Protein AF-A0A934RXR0-F1 (afdb_monomer_lite)

Secondary structure (DSSP, 8-state):
---------------------S------HHHHHHHHHHHHHHHHHHHHHHHHHHHHHHHHHHHHHHHHHHHHHHHHHHHHHHHHHHHHHHHHHHHHHHHHHHHHHHHHHGGGS-HHHHHHHHHHHHHHHHHHHHHHHHHHH---SSHHHHHHHHHHHHHHHHHHHHHHHHHHHHTT---GGGTSPP-

pLDDT: mean 81.02, std 19.58, range [34.94, 97.44]

Foldseek 3Di:
DDDDDDDDDDDDDDDDDDDDDDDDPPCDPVNVVVVVVVVVVVVVVVVVVVVVVVVVVVVVVVVVVVVVVVVVQQVVVVVLLVVVLVVLVVVLVVLVVVLVVLVVVCVVCVVVADPVLNVVLVVLSVVLVVLSVVSVCLSPVQDDPHVVSVVVSVVSNVVSVVVSQVSVQVNCVSVVHHGCVVPDDDD

Structure (mmCIF, N/CA/C/O backbone):
data_AF-A0A934RXR0-F1
#
_entry.id   AF-A0A934RXR0-F1
#
loop_
_atom_site.group_PDB
_atom_site.id
_atom_site.type_symbol
_atom_site.label_atom_id
_atom_site.label_alt_id
_atom_site.label_comp_id
_atom_site.label_asym_id
_atom_site.label_entity_id
_atom_site.label_seq_id
_atom_site.pdbx_PDB_ins_code
_atom_site.Cartn_x
_atom_site.Cartn_y
_atom_site.Cartn_z
_atom_site.occupancy
_atom_site.B_iso_or_equiv
_atom_site.auth_seq_id
_atom_site.auth_comp_id
_atom_site.auth_asym_id
_atom_site.auth_atom_id
_atom_site.pdbx_PDB_model_num
ATOM 1 N N . MET A 1 1 ? 46.359 12.035 -24.359 1.00 34.94 1 MET A N 1
ATOM 2 C CA . MET A 1 1 ? 46.770 10.647 -24.677 1.00 34.94 1 MET A CA 1
ATOM 3 C C . MET A 1 1 ? 45.878 10.164 -25.812 1.00 34.94 1 MET A C 1
ATOM 5 O O . MET A 1 1 ? 44.679 10.182 -25.614 1.00 34.94 1 MET A O 1
ATOM 9 N N . ASN A 1 2 ? 46.288 9.790 -27.018 1.00 35.41 2 ASN A N 1
ATOM 10 C CA . ASN A 1 2 ? 47.550 9.800 -27.754 1.00 35.41 2 ASN A CA 1
ATOM 11 C C . ASN A 1 2 ? 47.137 9.843 -29.238 1.00 35.41 2 ASN A C 1
ATOM 13 O O . ASN A 1 2 ? 46.366 8.987 -29.668 1.00 35.41 2 ASN A O 1
ATOM 17 N N . SER A 1 3 ? 47.641 10.807 -30.009 1.00 36.94 3 SER A N 1
ATOM 18 C CA . SER A 1 3 ? 47.527 10.806 -31.472 1.00 36.94 3 SER A CA 1
ATOM 19 C C . SER A 1 3 ? 48.501 9.778 -32.044 1.00 36.94 3 SER A C 1
ATOM 21 O O . SER A 1 3 ? 49.708 9.908 -31.850 1.00 36.94 3 SER A O 1
ATOM 23 N N . ILE A 1 4 ? 47.998 8.751 -32.730 1.00 46.28 4 ILE A N 1
ATOM 24 C CA . ILE A 1 4 ? 48.832 7.767 -33.429 1.00 46.28 4 ILE A CA 1
ATOM 25 C C . ILE A 1 4 ? 48.857 8.143 -34.911 1.00 46.28 4 ILE A C 1
ATOM 27 O O . ILE A 1 4 ? 47.995 7.738 -35.689 1.00 46.28 4 ILE A O 1
ATOM 31 N N . SER A 1 5 ? 49.869 8.924 -35.287 1.00 42.88 5 SER A N 1
ATOM 32 C CA . SER A 1 5 ? 50.323 9.062 -36.670 1.00 42.88 5 SER A CA 1
ATOM 33 C C . SER A 1 5 ? 50.852 7.712 -37.153 1.00 42.88 5 SER A C 1
ATOM 35 O O . SER A 1 5 ? 51.808 7.187 -36.584 1.00 42.88 5 SER A O 1
ATOM 37 N N . LYS A 1 6 ? 50.255 7.140 -38.203 1.00 47.50 6 LYS A N 1
ATOM 38 C CA . LYS A 1 6 ? 50.832 6.002 -38.931 1.00 47.50 6 LYS A CA 1
ATOM 39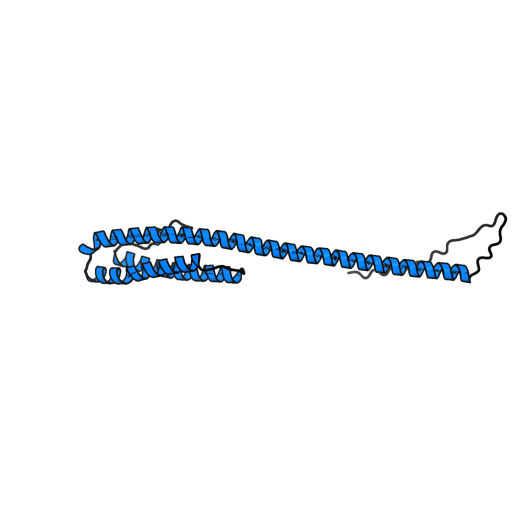 C C . LYS A 1 6 ? 51.400 6.500 -40.254 1.00 47.50 6 LYS A C 1
ATOM 41 O O . LYS A 1 6 ? 50.663 6.832 -41.173 1.00 47.50 6 LYS A O 1
ATOM 46 N N . ILE A 1 7 ? 52.725 6.569 -40.292 1.00 44.22 7 ILE A N 1
ATOM 47 C CA . ILE A 1 7 ? 53.550 6.771 -41.482 1.00 44.22 7 ILE A CA 1
ATOM 48 C C . ILE A 1 7 ? 53.406 5.514 -42.349 1.00 44.22 7 ILE A C 1
ATOM 50 O O . ILE A 1 7 ? 53.703 4.414 -41.882 1.00 44.22 7 ILE A O 1
ATOM 54 N N . LEU A 1 8 ? 52.923 5.664 -43.586 1.00 37.91 8 LEU A N 1
ATOM 55 C CA . LEU A 1 8 ? 52.927 4.592 -44.581 1.00 37.91 8 LEU A CA 1
ATOM 56 C C . LEU A 1 8 ? 54.286 4.601 -45.294 1.00 37.91 8 LEU A C 1
ATOM 58 O O . LEU A 1 8 ? 54.561 5.448 -46.140 1.00 37.91 8 LEU A O 1
ATOM 62 N N . THR A 1 9 ? 55.148 3.666 -44.913 1.00 35.94 9 THR A N 1
ATOM 63 C CA . THR A 1 9 ? 56.415 3.383 -45.588 1.00 35.94 9 THR A CA 1
ATOM 64 C C . THR A 1 9 ? 56.120 2.609 -46.875 1.00 35.94 9 THR A C 1
ATOM 66 O O . THR A 1 9 ? 55.674 1.466 -46.817 1.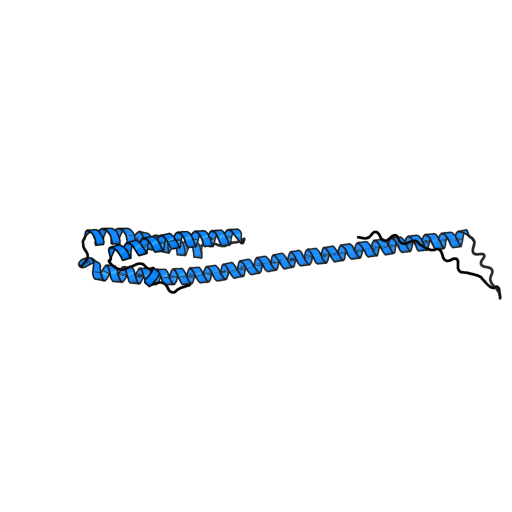00 35.94 9 THR A O 1
ATOM 69 N N . PHE A 1 10 ? 56.362 3.219 -48.037 1.00 38.91 10 PHE A N 1
ATOM 70 C CA . PHE A 1 10 ? 56.361 2.521 -49.325 1.00 38.91 10 PHE A CA 1
ATOM 71 C C . PHE A 1 10 ? 57.652 1.702 -49.448 1.00 38.91 10 PHE A C 1
ATOM 73 O O . PHE A 1 10 ? 58.719 2.235 -49.750 1.00 38.91 10 PHE A O 1
ATOM 80 N N . THR A 1 11 ? 57.572 0.399 -49.185 1.00 38.31 11 THR A N 1
ATOM 81 C CA . THR A 1 11 ? 58.650 -0.541 -49.509 1.00 38.31 11 THR A CA 1
ATOM 82 C C . THR A 1 11 ? 58.546 -0.898 -50.989 1.00 38.31 11 THR A C 1
ATOM 84 O O . THR A 1 11 ? 57.697 -1.692 -51.386 1.00 38.31 11 THR A O 1
ATOM 87 N N . ALA A 1 12 ? 59.410 -0.300 -51.809 1.00 39.53 12 ALA A N 1
ATOM 88 C CA . ALA A 1 12 ? 59.649 -0.742 -53.175 1.00 39.53 12 ALA A CA 1
ATOM 89 C C . ALA A 1 12 ? 60.275 -2.147 -53.141 1.00 39.53 12 ALA A C 1
ATOM 91 O O . ALA A 1 12 ? 61.404 -2.327 -52.686 1.00 39.53 12 ALA A O 1
ATOM 92 N N . LEU A 1 13 ? 59.523 -3.146 -53.596 1.00 42.47 13 LEU A N 1
ATOM 93 C CA . LEU A 1 13 ? 59.969 -4.525 -53.768 1.00 42.47 13 LEU A CA 1
ATOM 94 C C . LEU A 1 13 ? 59.573 -4.969 -55.171 1.00 42.47 13 LEU A C 1
ATOM 96 O O . LEU A 1 13 ? 58.394 -4.945 -55.509 1.00 42.47 13 LEU A O 1
ATOM 100 N N . GLY A 1 14 ? 60.553 -5.406 -55.961 1.00 37.38 14 GLY A N 1
ATOM 101 C CA . GLY A 1 14 ? 60.258 -6.159 -57.175 1.00 37.38 14 GLY A CA 1
ATOM 102 C C . GLY A 1 14 ? 61.311 -6.074 -58.266 1.00 37.38 14 GLY A C 1
ATOM 103 O O . GLY A 1 14 ? 61.039 -5.561 -59.343 1.00 37.38 14 GLY A O 1
ATOM 104 N N . SER A 1 15 ? 62.496 -6.629 -58.017 1.00 44.12 15 SER A N 1
ATOM 105 C CA . SER A 1 15 ? 63.375 -7.100 -59.089 1.00 44.12 15 SER A CA 1
ATOM 106 C C . SER A 1 15 ? 62.657 -8.213 -59.861 1.00 44.12 15 SER A C 1
ATOM 108 O O . SER A 1 15 ? 62.356 -9.252 -59.274 1.00 44.12 15 SER A O 1
ATOM 110 N N . ILE A 1 16 ? 62.402 -8.034 -61.159 1.00 45.25 16 ILE A N 1
ATOM 111 C CA . ILE A 1 16 ? 61.923 -9.116 -62.030 1.00 45.25 16 ILE A CA 1
ATOM 112 C C . ILE A 1 16 ? 63.111 -9.639 -62.835 1.00 45.25 16 ILE A C 1
ATOM 114 O O . ILE A 1 16 ? 63.621 -8.979 -63.739 1.00 45.25 16 ILE A O 1
ATOM 118 N N . ALA A 1 17 ? 63.558 -10.842 -62.473 1.00 40.47 17 ALA A N 1
ATOM 119 C CA . ALA A 1 17 ? 64.452 -11.648 -63.287 1.00 40.47 17 ALA A CA 1
ATOM 120 C C . ALA A 1 17 ? 63.673 -12.224 -64.481 1.00 40.47 17 ALA A C 1
ATOM 122 O O . ALA A 1 17 ? 62.624 -12.844 -64.315 1.00 40.47 17 ALA A O 1
ATOM 123 N N . LEU A 1 18 ? 64.209 -12.015 -65.685 1.00 49.03 18 LEU A N 1
ATOM 124 C CA . LEU A 1 18 ? 63.764 -12.645 -66.925 1.00 49.03 18 LEU A CA 1
ATOM 125 C C . LEU A 1 18 ? 64.064 -14.150 -66.920 1.00 49.03 18 LEU A C 1
ATOM 127 O O . LEU A 1 18 ? 65.199 -14.537 -66.665 1.00 49.03 18 LEU A O 1
ATOM 131 N N . THR A 1 19 ? 63.096 -14.977 -67.328 1.00 48.06 19 THR A N 1
ATOM 132 C CA . THR A 1 19 ? 63.298 -16.101 -68.271 1.00 48.06 19 THR A CA 1
ATOM 133 C C . THR A 1 19 ? 61.954 -16.704 -68.722 1.00 48.06 19 THR A C 1
ATOM 135 O O . THR A 1 19 ? 61.164 -17.146 -67.900 1.00 48.06 19 THR A O 1
ATOM 138 N N . GLY A 1 20 ? 61.744 -16.801 -70.046 1.00 37.41 20 GLY A N 1
ATOM 139 C CA . GLY A 1 20 ? 61.104 -17.977 -70.665 1.00 37.41 20 GLY A CA 1
ATOM 140 C C . GLY A 1 20 ? 59.645 -17.916 -71.169 1.00 37.41 20 GLY A C 1
ATOM 141 O O . GLY A 1 20 ? 58.730 -18.257 -70.439 1.00 37.41 20 GLY A O 1
ATOM 142 N N . CYS A 1 21 ? 59.505 -17.693 -72.486 1.00 39.53 21 CYS A N 1
ATOM 143 C CA . CYS A 1 21 ? 58.525 -18.258 -73.449 1.00 39.53 21 CYS A CA 1
ATOM 144 C C . CYS A 1 21 ? 57.016 -17.873 -73.468 1.00 39.53 21 CYS A C 1
ATOM 146 O O . CYS A 1 21 ? 56.218 -18.281 -72.636 1.00 39.53 21 CYS A O 1
ATOM 148 N N . SER A 1 22 ? 56.634 -17.286 -74.618 1.00 45.91 22 SER A N 1
ATOM 149 C CA . SER A 1 22 ? 55.413 -17.531 -75.422 1.00 45.91 22 SER A CA 1
ATOM 150 C C . SER A 1 22 ? 54.020 -17.141 -74.900 1.00 45.91 22 SER A C 1
ATOM 152 O O . SER A 1 22 ? 53.183 -17.998 -74.640 1.00 45.91 22 SER A O 1
ATOM 154 N N . LYS A 1 23 ? 53.734 -15.833 -74.927 1.00 40.78 23 LYS A N 1
ATOM 155 C CA . LYS A 1 23 ? 52.554 -15.149 -75.520 1.00 40.78 23 LYS A CA 1
ATOM 156 C C . LYS A 1 23 ? 52.643 -13.693 -75.059 1.00 40.78 23 LYS A C 1
ATOM 158 O O . LYS A 1 23 ? 52.528 -13.415 -73.874 1.00 40.78 23 LYS A O 1
ATOM 163 N N . LYS A 1 24 ? 52.961 -12.774 -75.973 1.00 43.19 24 LYS A N 1
ATOM 164 C CA . LYS A 1 24 ? 53.181 -11.360 -75.643 1.00 43.19 24 LYS A CA 1
ATOM 165 C C . LYS A 1 24 ? 51.822 -10.661 -75.543 1.00 43.19 24 LYS A C 1
ATOM 167 O O . LYS A 1 24 ? 51.372 -10.049 -76.501 1.00 43.19 24 LYS A O 1
ATOM 172 N N . GLU A 1 25 ? 51.145 -10.840 -74.414 1.00 48.38 25 GLU A N 1
ATOM 173 C CA . GLU A 1 25 ? 50.133 -9.887 -73.954 1.00 48.38 25 GLU A CA 1
ATOM 174 C C . GLU A 1 25 ? 50.903 -8.649 -73.492 1.00 48.38 25 GLU A C 1
ATOM 176 O O . GLU A 1 25 ? 51.632 -8.674 -72.500 1.00 48.38 25 GLU A O 1
ATOM 181 N N . GLU A 1 26 ? 50.856 -7.601 -74.304 1.00 45.44 26 GLU A N 1
ATOM 182 C CA . GLU A 1 26 ? 51.473 -6.319 -73.997 1.00 45.44 26 GLU A CA 1
ATOM 183 C C . GLU A 1 26 ? 50.566 -5.608 -72.991 1.00 45.44 26 GLU A C 1
ATOM 185 O O . GLU A 1 26 ? 49.636 -4.904 -73.366 1.00 45.44 26 GLU A O 1
ATOM 190 N N . ILE A 1 27 ? 50.785 -5.884 -71.704 1.00 53.25 27 ILE A N 1
ATOM 191 C CA . ILE A 1 27 ? 50.121 -5.174 -70.609 1.00 53.25 27 ILE A CA 1
ATOM 192 C C . ILE A 1 27 ? 50.627 -3.733 -70.660 1.00 53.25 27 ILE A C 1
ATOM 194 O O . ILE A 1 27 ? 51.811 -3.478 -70.424 1.00 53.25 27 ILE A O 1
ATOM 198 N N . THR A 1 28 ? 49.750 -2.799 -71.015 1.00 56.56 28 THR A N 1
ATOM 199 C CA . THR A 1 28 ? 50.106 -1.383 -71.100 1.00 56.56 28 THR A CA 1
ATOM 200 C C . THR A 1 28 ? 50.078 -0.748 -69.708 1.00 56.56 28 THR A C 1
ATOM 202 O O . THR A 1 28 ? 49.382 -1.222 -68.810 1.00 56.56 28 THR A O 1
ATOM 205 N N . GLU A 1 29 ? 50.805 0.354 -69.496 1.00 65.44 29 GLU A N 1
ATOM 206 C CA . GLU A 1 29 ? 50.715 1.124 -68.237 1.00 65.44 29 GLU A CA 1
ATOM 207 C C . GLU A 1 29 ? 49.267 1.535 -67.907 1.00 65.44 29 GLU A C 1
ATOM 209 O O . GLU A 1 29 ? 48.900 1.623 -66.735 1.00 65.44 29 GLU A O 1
ATOM 214 N N . ALA A 1 30 ? 48.422 1.709 -68.930 1.00 70.31 30 ALA A N 1
ATOM 215 C CA . ALA A 1 30 ? 46.998 1.980 -68.770 1.00 70.31 30 ALA A CA 1
ATOM 216 C C . ALA A 1 30 ? 46.225 0.787 -68.173 1.00 70.31 30 ALA A C 1
ATOM 218 O O . ALA A 1 30 ? 45.338 1.001 -67.348 1.00 70.31 30 ALA A O 1
ATOM 219 N N . ASP A 1 31 ? 46.583 -0.455 -68.516 1.00 72.00 31 ASP A N 1
ATOM 220 C CA . ASP A 1 31 ? 45.960 -1.662 -67.953 1.00 72.00 31 ASP A CA 1
ATOM 221 C C . ASP A 1 31 ? 46.345 -1.862 -66.479 1.00 72.00 31 ASP A C 1
ATOM 223 O O . ASP A 1 31 ? 45.513 -2.256 -65.658 1.00 72.00 31 ASP A O 1
ATOM 227 N N . VAL A 1 32 ? 47.591 -1.528 -66.116 1.00 73.75 32 VAL A N 1
ATOM 228 C CA . VAL A 1 32 ? 48.068 -1.562 -64.721 1.00 73.75 32 VAL A CA 1
ATOM 229 C C . VAL A 1 32 ? 47.364 -0.497 -63.877 1.00 73.75 32 VAL A C 1
ATOM 231 O O . VAL A 1 32 ? 46.913 -0.793 -62.769 1.00 73.75 32 VAL A O 1
ATOM 234 N N . GLN A 1 33 ? 47.213 0.721 -64.406 1.00 75.00 33 GLN A N 1
ATOM 235 C CA . GLN A 1 33 ? 46.517 1.809 -63.719 1.00 75.00 33 GLN A CA 1
ATOM 236 C C . GLN A 1 33 ? 45.018 1.515 -63.553 1.00 75.00 33 GLN A C 1
ATOM 238 O O . GLN A 1 33 ? 44.485 1.664 -62.457 1.00 75.00 33 GLN A O 1
ATOM 243 N N . ALA A 1 34 ? 44.349 1.007 -64.593 1.00 79.69 34 ALA A N 1
ATOM 244 C CA . ALA A 1 34 ? 42.937 0.635 -64.521 1.00 79.69 34 ALA A CA 1
ATOM 245 C C . ALA A 1 34 ? 42.679 -0.509 -63.521 1.00 79.69 34 ALA A C 1
ATOM 247 O O . ALA A 1 34 ? 41.680 -0.491 -62.797 1.00 79.69 34 ALA A O 1
ATOM 248 N N . ALA A 1 35 ? 43.584 -1.492 -63.439 1.00 77.56 35 ALA A N 1
ATOM 249 C CA . ALA A 1 35 ? 43.507 -2.555 -62.439 1.00 77.56 35 ALA A CA 1
ATOM 250 C C . ALA A 1 35 ? 43.714 -2.024 -61.008 1.00 77.56 35 ALA A C 1
ATOM 252 O O . ALA A 1 35 ? 43.003 -2.444 -60.092 1.00 77.56 35 ALA A O 1
ATOM 253 N N . ALA A 1 36 ? 44.640 -1.078 -60.816 1.00 75.19 36 ALA A N 1
ATOM 254 C CA . ALA A 1 36 ? 44.873 -0.429 -59.527 1.00 75.19 36 ALA A CA 1
ATOM 255 C C . ALA A 1 36 ? 43.675 0.432 -59.083 1.00 75.19 36 ALA A C 1
ATOM 257 O O . ALA A 1 36 ? 43.248 0.336 -57.931 1.00 75.19 36 ALA A O 1
ATOM 258 N N . ASP A 1 37 ? 43.081 1.205 -59.995 1.00 81.62 37 ASP A N 1
ATOM 259 C CA . ASP A 1 37 ? 41.911 2.046 -59.712 1.00 81.62 37 ASP A CA 1
ATOM 260 C C . ASP A 1 37 ? 40.668 1.203 -59.392 1.00 81.62 37 ASP A C 1
ATOM 262 O O . ASP A 1 37 ? 39.923 1.512 -58.458 1.00 81.62 37 ASP A O 1
ATOM 266 N N . LYS A 1 38 ? 40.472 0.084 -60.103 1.00 87.06 38 LYS A N 1
ATOM 267 C CA . LYS A 1 38 ? 39.409 -0.883 -59.801 1.00 87.06 38 LYS A CA 1
ATOM 268 C C . LYS A 1 38 ? 39.600 -1.518 -58.421 1.00 87.06 38 LYS A C 1
ATOM 270 O O . LYS A 1 38 ? 38.649 -1.574 -57.643 1.00 87.06 38 LYS A O 1
ATOM 275 N N . ALA A 1 39 ? 40.821 -1.937 -58.086 1.00 80.06 39 ALA A N 1
ATOM 276 C CA . ALA A 1 39 ? 41.130 -2.491 -56.768 1.00 80.06 39 ALA A CA 1
ATOM 277 C C . ALA A 1 39 ? 40.922 -1.460 -55.641 1.00 80.06 39 ALA A C 1
ATOM 279 O O . ALA A 1 39 ? 40.431 -1.808 -54.567 1.00 80.06 39 ALA A O 1
ATOM 280 N N . ALA A 1 40 ? 41.238 -0.183 -55.885 1.00 79.38 40 ALA A N 1
ATOM 281 C CA . ALA A 1 40 ? 40.982 0.898 -54.937 1.00 79.38 40 ALA A CA 1
ATOM 282 C C . ALA A 1 40 ? 39.476 1.153 -54.737 1.00 79.38 40 ALA A C 1
ATOM 284 O O . ALA A 1 40 ? 39.030 1.270 -53.596 1.00 79.38 40 ALA A O 1
ATOM 285 N N . GLN A 1 41 ? 38.676 1.180 -55.809 1.00 82.06 41 GLN A N 1
ATOM 286 C CA . GLN A 1 41 ? 37.216 1.324 -55.710 1.00 82.06 41 GLN A CA 1
ATOM 287 C C . GLN A 1 41 ? 36.559 0.145 -54.985 1.00 82.06 41 GLN A C 1
ATOM 289 O O . GLN A 1 41 ? 35.707 0.355 -54.123 1.00 82.06 41 GLN A O 1
ATOM 294 N N . GLU A 1 42 ? 36.976 -1.088 -55.278 1.00 84.75 42 GLU A N 1
ATOM 295 C CA . GLU A 1 42 ? 36.481 -2.282 -54.584 1.00 84.75 42 GLU A CA 1
ATOM 296 C C . GLU A 1 42 ? 36.850 -2.262 -53.093 1.00 84.75 42 GLU A C 1
ATOM 298 O O . GLU A 1 42 ? 36.025 -2.614 -52.248 1.00 84.75 42 GLU A O 1
ATOM 303 N N . ALA A 1 43 ? 38.051 -1.784 -52.745 1.00 79.19 43 ALA A N 1
ATOM 304 C CA . ALA A 1 43 ? 38.466 -1.616 -51.354 1.00 79.19 43 ALA A CA 1
ATOM 305 C C . ALA A 1 43 ? 37.646 -0.541 -50.618 1.00 79.19 43 ALA A C 1
ATOM 307 O O . ALA A 1 43 ? 37.270 -0.752 -49.461 1.00 79.19 43 ALA A O 1
ATOM 308 N N . VAL A 1 44 ? 37.322 0.579 -51.277 1.00 82.38 44 VAL A N 1
ATOM 309 C CA . VAL A 1 44 ? 36.452 1.627 -50.715 1.00 82.38 44 VAL A CA 1
ATOM 310 C C . VAL A 1 44 ? 35.039 1.085 -50.506 1.00 82.38 44 VAL A C 1
ATOM 312 O O . VAL A 1 44 ? 34.554 1.123 -49.376 1.00 82.38 44 VAL A O 1
ATOM 315 N N . ALA A 1 45 ? 34.431 0.469 -51.522 1.00 84.38 45 ALA A N 1
ATOM 316 C CA . ALA A 1 45 ? 33.086 -0.101 -51.429 1.00 84.38 45 ALA A CA 1
ATOM 317 C C . ALA A 1 45 ? 32.987 -1.208 -50.359 1.00 84.38 45 ALA A C 1
ATOM 319 O O . ALA A 1 45 ? 32.014 -1.279 -49.605 1.00 84.38 45 ALA A O 1
ATOM 320 N N . ALA A 1 46 ? 34.014 -2.057 -50.231 1.00 84.44 46 ALA A N 1
ATOM 321 C CA . ALA A 1 46 ? 34.081 -3.060 -49.168 1.00 84.44 46 ALA A CA 1
ATOM 322 C C . ALA A 1 46 ? 34.214 -2.424 -47.773 1.00 84.44 46 ALA A C 1
ATOM 324 O O . ALA A 1 46 ? 33.661 -2.945 -46.800 1.00 84.44 46 ALA A O 1
ATOM 325 N N . SER A 1 47 ? 34.933 -1.303 -47.659 1.00 76.19 47 SER A N 1
ATOM 326 C CA . SER A 1 47 ? 35.089 -0.569 -46.400 1.00 76.19 47 SER A CA 1
ATOM 327 C C . SER A 1 47 ? 33.806 0.154 -45.972 1.00 76.19 47 SER A C 1
ATOM 329 O O . SER A 1 47 ? 33.464 0.120 -44.789 1.00 76.19 47 SER A O 1
ATOM 331 N N . GLU A 1 48 ? 33.064 0.727 -46.923 1.00 85.00 48 GLU A N 1
ATOM 332 C CA . GLU A 1 48 ? 31.763 1.367 -46.699 1.00 85.00 48 GLU A CA 1
ATOM 333 C C . GLU A 1 48 ? 30.733 0.334 -46.252 1.00 85.00 48 GLU A C 1
ATOM 335 O O . GLU A 1 48 ? 30.172 0.465 -45.166 1.00 85.00 48 GLU A O 1
ATOM 340 N N . LYS A 1 49 ? 30.605 -0.776 -46.991 1.00 85.69 49 LYS A N 1
ATOM 341 C CA . LYS A 1 49 ? 29.710 -1.880 -46.619 1.00 85.69 49 LYS A CA 1
ATOM 342 C C . LYS A 1 49 ? 30.003 -2.416 -45.214 1.00 85.69 49 LYS A C 1
ATOM 344 O O . LYS A 1 49 ? 29.091 -2.643 -44.427 1.00 85.69 49 LYS A O 1
ATOM 349 N N . LYS A 1 50 ? 31.284 -2.573 -44.861 1.00 86.50 50 LYS A N 1
ATOM 350 C CA . LYS A 1 50 ? 31.695 -3.021 -43.521 1.00 86.50 50 LYS A CA 1
ATOM 351 C C . LYS A 1 50 ? 31.332 -2.011 -42.424 1.00 86.50 50 LYS A C 1
ATOM 353 O O . LYS A 1 50 ? 31.026 -2.419 -41.302 1.00 86.50 50 LYS A O 1
ATOM 358 N N . ASN A 1 51 ? 31.394 -0.713 -42.713 1.00 84.00 51 ASN A N 1
ATOM 359 C CA . ASN A 1 51 ? 30.980 0.330 -41.775 1.00 84.00 51 ASN A CA 1
ATOM 360 C C . ASN A 1 51 ? 29.456 0.371 -41.612 1.00 84.00 51 ASN A C 1
ATOM 362 O O . ASN A 1 51 ? 28.983 0.471 -40.478 1.00 84.00 51 ASN A O 1
ATOM 366 N N . ASP A 1 52 ? 28.705 0.221 -42.701 1.00 85.50 52 ASP A N 1
ATOM 367 C CA . ASP A 1 52 ? 27.242 0.168 -42.679 1.00 85.50 52 ASP A CA 1
ATOM 368 C C . ASP A 1 52 ? 26.736 -1.044 -41.887 1.00 85.50 52 ASP A C 1
ATOM 370 O O . ASP A 1 52 ? 25.905 -0.888 -40.989 1.00 85.50 52 ASP A O 1
ATOM 374 N N . ASP A 1 53 ? 27.312 -2.229 -42.118 1.00 88.81 53 ASP A N 1
ATOM 375 C CA . ASP A 1 53 ? 27.001 -3.447 -41.359 1.00 88.81 53 ASP A CA 1
ATOM 376 C C . ASP A 1 53 ? 27.288 -3.260 -39.857 1.00 88.81 53 ASP A C 1
ATOM 378 O O . ASP A 1 53 ? 26.510 -3.684 -38.996 1.00 88.81 53 ASP A O 1
ATOM 382 N N . LYS A 1 54 ? 28.386 -2.571 -39.514 1.00 87.56 54 LYS A N 1
ATOM 383 C CA . LYS A 1 54 ? 28.742 -2.267 -38.122 1.00 87.56 54 LYS A CA 1
ATOM 384 C C . LYS A 1 54 ? 27.766 -1.278 -37.478 1.00 87.56 54 LYS A C 1
ATOM 386 O O . LYS A 1 54 ? 27.397 -1.475 -36.320 1.00 87.56 54 LYS A O 1
ATOM 391 N N . MET A 1 55 ? 27.333 -0.240 -38.197 1.00 87.19 55 MET A N 1
ATOM 392 C CA . MET A 1 55 ? 26.316 0.694 -37.700 1.00 87.19 55 MET A CA 1
ATOM 393 C C . MET A 1 55 ? 24.957 0.015 -37.524 1.00 87.19 55 MET A C 1
ATOM 395 O O . MET A 1 55 ? 24.298 0.233 -36.507 1.00 87.19 55 MET A O 1
ATOM 399 N N . ALA A 1 56 ? 24.555 -0.842 -38.465 1.00 89.88 56 ALA A N 1
ATOM 400 C CA . ALA A 1 56 ? 23.319 -1.611 -38.371 1.00 89.88 56 ALA A CA 1
ATOM 401 C C . ALA A 1 56 ? 23.330 -2.551 -37.155 1.00 89.88 56 ALA A C 1
ATOM 403 O O . ALA A 1 56 ? 22.369 -2.568 -36.384 1.00 89.88 56 ALA A O 1
ATOM 404 N N . ALA A 1 57 ? 24.438 -3.264 -36.926 1.00 89.62 57 ALA A N 1
ATOM 405 C CA . ALA A 1 57 ? 24.606 -4.124 -35.756 1.00 89.62 57 ALA A CA 1
ATOM 406 C C . ALA A 1 57 ? 24.568 -3.332 -34.435 1.00 89.62 57 ALA A C 1
ATOM 408 O O . ALA A 1 57 ? 23.876 -3.735 -33.502 1.00 89.62 57 ALA A O 1
ATOM 409 N N . MET A 1 58 ? 25.247 -2.179 -34.364 1.00 89.06 58 MET A N 1
ATOM 410 C CA . MET A 1 58 ? 25.206 -1.302 -33.184 1.00 89.06 58 MET A CA 1
ATOM 411 C C . MET A 1 58 ? 23.797 -0.769 -32.904 1.00 89.06 58 MET A C 1
ATOM 413 O O . MET A 1 58 ? 23.372 -0.731 -31.749 1.00 89.06 58 MET A O 1
ATOM 417 N N . LYS A 1 59 ? 23.059 -0.380 -33.949 1.00 91.06 59 LYS A N 1
ATOM 418 C CA . LYS A 1 59 ? 21.678 0.089 -33.816 1.00 91.06 59 LYS A CA 1
ATOM 419 C C . LYS A 1 59 ? 20.760 -1.025 -33.314 1.00 91.06 59 LYS A C 1
ATOM 421 O O . LYS A 1 59 ? 20.040 -0.811 -32.347 1.00 91.06 59 LYS A O 1
ATOM 426 N N . ALA A 1 60 ? 20.860 -2.224 -33.888 1.00 91.19 60 ALA A N 1
ATOM 427 C CA . ALA A 1 60 ? 20.092 -3.383 -33.441 1.00 91.19 60 ALA A CA 1
ATOM 428 C C . ALA A 1 60 ? 20.396 -3.765 -31.979 1.00 91.19 60 ALA A C 1
ATOM 430 O O . ALA A 1 60 ? 19.480 -4.072 -31.218 1.00 91.19 60 ALA A O 1
ATOM 431 N N . GLU A 1 61 ? 21.664 -3.707 -31.554 1.00 91.69 61 GLU A N 1
ATOM 432 C CA . GLU A 1 61 ? 22.041 -3.957 -30.157 1.00 91.69 61 GLU A CA 1
ATOM 433 C C . GLU A 1 61 ? 21.482 -2.882 -29.210 1.00 91.69 61 GLU A C 1
ATOM 435 O O . GLU A 1 61 ? 21.001 -3.206 -28.123 1.00 91.69 61 GLU A O 1
ATOM 440 N N . SER A 1 62 ? 21.508 -1.610 -29.618 1.00 88.56 62 SER A N 1
ATOM 441 C CA . SER A 1 62 ? 20.920 -0.505 -28.851 1.00 88.56 62 SER A CA 1
ATOM 442 C C . SER A 1 62 ? 19.401 -0.635 -28.726 1.00 88.56 62 SER A C 1
ATOM 444 O O . SER A 1 62 ? 18.864 -0.492 -27.628 1.00 88.56 62 SER A O 1
ATOM 446 N N . ASP A 1 63 ? 18.710 -0.938 -29.826 1.00 93.00 63 ASP A N 1
ATOM 447 C CA . ASP A 1 63 ? 17.257 -1.124 -29.847 1.00 93.00 63 ASP A CA 1
ATOM 448 C C . ASP A 1 63 ? 16.847 -2.309 -28.964 1.00 93.00 63 ASP A C 1
ATOM 450 O O . ASP A 1 63 ? 15.890 -2.210 -28.193 1.00 93.00 63 ASP A O 1
ATOM 454 N N . LYS A 1 64 ? 17.626 -3.401 -28.992 1.00 94.31 64 LYS A N 1
ATOM 455 C CA . LYS A 1 64 ? 17.438 -4.541 -28.090 1.00 94.31 64 LYS A CA 1
ATOM 456 C C . LYS A 1 64 ? 17.615 -4.145 -26.623 1.00 94.31 64 LYS A C 1
ATOM 458 O O . LYS A 1 64 ? 16.735 -4.430 -25.821 1.00 94.31 64 LYS A O 1
ATOM 463 N N . LYS A 1 65 ? 18.699 -3.445 -26.266 1.00 93.50 65 LYS A N 1
ATOM 464 C CA . LYS A 1 65 ? 18.926 -2.979 -24.883 1.00 93.50 65 LYS A CA 1
ATOM 465 C C . LYS A 1 65 ? 17.806 -2.063 -24.392 1.00 93.50 65 LYS A C 1
ATOM 467 O O . LYS A 1 65 ? 17.416 -2.148 -23.232 1.00 93.50 65 LYS A O 1
ATOM 472 N N . LEU A 1 66 ? 17.278 -1.202 -25.262 1.00 93.12 66 LEU A N 1
ATOM 473 C CA . LEU A 1 66 ? 16.157 -0.329 -24.926 1.00 93.12 66 LEU A CA 1
ATOM 474 C C . LEU A 1 66 ? 14.863 -1.124 -24.697 1.00 93.12 66 LEU A C 1
ATOM 476 O O . LEU A 1 66 ? 14.115 -0.812 -23.772 1.00 93.12 66 LEU A O 1
ATOM 480 N N . ALA A 1 67 ? 14.596 -2.136 -25.525 1.00 94.19 67 ALA A N 1
ATOM 481 C CA . ALA A 1 67 ? 13.446 -3.019 -25.355 1.00 94.19 67 ALA A CA 1
ATOM 482 C C . ALA A 1 67 ? 13.549 -3.842 -24.061 1.00 94.19 67 ALA A C 1
ATOM 484 O O . ALA A 1 67 ? 12.593 -3.873 -23.288 1.00 94.19 67 ALA A O 1
ATOM 485 N N . ASP A 1 68 ? 14.719 -4.425 -23.791 1.00 94.31 68 ASP A N 1
ATOM 486 C CA . ASP A 1 68 ? 14.986 -5.198 -22.575 1.00 94.31 68 ASP A CA 1
ATOM 487 C C . ASP A 1 68 ? 14.811 -4.322 -21.319 1.00 94.31 68 ASP A C 1
ATOM 489 O O . ASP A 1 68 ? 14.116 -4.713 -20.383 1.00 94.31 68 ASP A O 1
ATOM 493 N N . ALA A 1 69 ? 15.341 -3.093 -21.326 1.00 91.88 69 ALA A N 1
ATOM 494 C CA . ALA A 1 69 ? 15.188 -2.152 -20.214 1.00 91.88 69 ALA A CA 1
ATOM 495 C C . ALA A 1 69 ? 13.724 -1.743 -19.967 1.00 91.88 69 ALA A C 1
ATOM 497 O O . ALA A 1 69 ? 13.304 -1.600 -18.817 1.00 91.88 69 ALA A O 1
ATOM 498 N N . LYS A 1 70 ? 12.926 -1.567 -21.031 1.00 91.62 70 LYS A N 1
ATOM 499 C CA . LYS A 1 70 ? 11.484 -1.300 -20.902 1.00 91.62 70 LYS A CA 1
ATOM 500 C C . LYS A 1 70 ? 10.752 -2.488 -20.286 1.00 91.62 70 LYS A C 1
ATOM 502 O O . LYS A 1 70 ? 9.992 -2.296 -19.341 1.00 91.62 70 LYS A O 1
ATOM 507 N N . ALA A 1 71 ? 11.024 -3.698 -20.769 1.00 93.94 71 ALA A N 1
ATOM 508 C CA . ALA A 1 71 ? 10.413 -4.913 -20.242 1.00 93.94 71 ALA A CA 1
ATOM 509 C C . ALA A 1 71 ? 10.771 -5.141 -18.763 1.00 93.94 71 ALA A C 1
ATOM 511 O O . ALA A 1 71 ? 9.904 -5.486 -17.961 1.00 93.94 71 ALA A O 1
ATOM 512 N N . GLU A 1 72 ? 12.027 -4.896 -18.374 1.00 94.19 72 GLU A N 1
ATOM 513 C CA . GLU A 1 72 ? 12.464 -4.989 -16.977 1.00 94.19 72 GLU A CA 1
ATOM 514 C C . GLU A 1 72 ? 11.756 -3.955 -16.089 1.00 94.19 72 GLU A C 1
ATOM 516 O O . GLU A 1 72 ? 11.290 -4.285 -14.996 1.00 94.19 72 GLU A O 1
ATOM 521 N N . MET A 1 73 ? 11.612 -2.713 -16.563 1.00 91.62 73 MET A N 1
ATOM 522 C CA . MET A 1 73 ? 10.908 -1.659 -15.831 1.00 91.62 73 MET A CA 1
ATOM 523 C C . MET A 1 73 ? 9.417 -1.977 -15.648 1.00 91.62 73 MET A C 1
ATOM 525 O O . MET A 1 73 ? 8.884 -1.794 -14.553 1.00 91.62 73 MET A O 1
ATOM 529 N N . GLU A 1 74 ? 8.750 -2.480 -16.689 1.00 91.81 74 GLU A N 1
ATOM 530 C CA . GLU A 1 74 ? 7.348 -2.910 -16.629 1.00 91.81 74 GLU A CA 1
ATOM 531 C C . GLU A 1 74 ? 7.163 -4.087 -15.663 1.00 91.81 74 GLU A C 1
ATOM 533 O O . GLU A 1 74 ? 6.266 -4.063 -14.815 1.00 91.81 74 GLU A O 1
ATOM 538 N N . ALA A 1 75 ? 8.049 -5.086 -15.725 1.00 93.50 75 ALA A N 1
ATOM 539 C CA . ALA A 1 75 ? 8.032 -6.225 -14.813 1.00 93.50 75 ALA A CA 1
ATOM 540 C C . ALA A 1 75 ? 8.243 -5.790 -13.356 1.00 93.50 75 ALA A C 1
ATOM 542 O O . ALA A 1 75 ? 7.530 -6.249 -12.459 1.00 93.50 75 ALA A O 1
ATOM 543 N N . LYS A 1 76 ? 9.180 -4.864 -13.115 1.00 93.06 76 LYS A N 1
ATOM 544 C CA . LYS A 1 76 ? 9.433 -4.301 -11.787 1.00 93.06 76 LYS A CA 1
ATOM 545 C C . LYS A 1 76 ? 8.222 -3.534 -11.258 1.00 93.06 76 LYS A C 1
ATOM 547 O O . LYS A 1 76 ? 7.808 -3.773 -10.126 1.00 93.06 76 LYS A O 1
ATOM 552 N N . LEU A 1 77 ? 7.616 -2.671 -12.075 1.00 93.56 77 LEU A N 1
ATOM 553 C CA . LEU A 1 77 ? 6.409 -1.936 -11.695 1.00 93.56 77 LEU A CA 1
ATOM 554 C C . LEU A 1 77 ? 5.261 -2.892 -11.341 1.00 93.56 77 LEU A C 1
ATOM 556 O O . LEU A 1 77 ? 4.588 -2.698 -10.328 1.00 93.56 77 LEU A O 1
ATOM 560 N N . ALA A 1 78 ? 5.048 -3.936 -12.144 1.00 92.44 78 ALA A N 1
ATOM 561 C CA . ALA A 1 78 ? 4.013 -4.933 -11.892 1.00 92.44 78 ALA A CA 1
ATOM 562 C C . ALA A 1 78 ? 4.260 -5.700 -10.580 1.00 92.44 78 ALA A C 1
ATOM 564 O O . ALA A 1 78 ? 3.332 -5.883 -9.787 1.00 92.44 78 ALA A O 1
ATOM 565 N N . ALA A 1 79 ? 5.507 -6.107 -10.324 1.00 93.62 79 ALA A N 1
ATOM 566 C CA . ALA A 1 79 ? 5.891 -6.801 -9.099 1.00 93.62 79 ALA A CA 1
ATOM 567 C C . ALA A 1 79 ? 5.700 -5.921 -7.852 1.00 93.62 79 ALA A C 1
ATOM 569 O O . ALA A 1 79 ? 5.071 -6.360 -6.887 1.00 93.62 79 ALA A O 1
ATOM 570 N N . GLU A 1 80 ? 6.176 -4.672 -7.881 1.00 93.19 80 GLU A N 1
ATOM 571 C CA . GLU A 1 80 ? 6.012 -3.732 -6.765 1.00 93.19 80 GLU A CA 1
ATOM 572 C C . GLU A 1 80 ? 4.536 -3.391 -6.525 1.00 93.19 80 GLU A C 1
ATOM 574 O O . GLU A 1 80 ? 4.084 -3.374 -5.381 1.00 93.19 80 GLU A O 1
ATOM 579 N N . THR A 1 81 ? 3.751 -3.207 -7.591 1.00 92.81 81 THR A N 1
ATOM 580 C CA . THR A 1 81 ? 2.302 -2.970 -7.492 1.00 92.81 81 THR A CA 1
ATOM 581 C C . THR A 1 81 ? 1.588 -4.136 -6.820 1.00 92.81 81 THR A C 1
ATOM 583 O O . THR A 1 81 ? 0.732 -3.927 -5.959 1.00 92.81 81 THR A O 1
ATOM 586 N N . LYS A 1 82 ? 1.932 -5.374 -7.198 1.00 92.69 82 LYS A N 1
ATOM 587 C CA . LYS A 1 82 ? 1.349 -6.577 -6.600 1.00 92.69 82 LYS A CA 1
ATOM 588 C C . LYS A 1 82 ? 1.681 -6.668 -5.111 1.00 92.69 82 LYS A C 1
ATOM 590 O O . LYS A 1 82 ? 0.768 -6.819 -4.303 1.00 92.69 82 LYS A O 1
ATOM 595 N N . LEU A 1 83 ? 2.958 -6.523 -4.758 1.00 92.75 83 LEU A N 1
ATOM 596 C CA . LEU A 1 83 ? 3.419 -6.588 -3.371 1.00 92.75 83 LEU A CA 1
ATOM 597 C C . LEU A 1 83 ? 2.740 -5.513 -2.515 1.00 92.75 83 LEU A C 1
ATOM 599 O O . LEU A 1 83 ? 2.250 -5.802 -1.425 1.00 92.75 83 LEU A O 1
ATOM 603 N N . LEU A 1 84 ? 2.642 -4.287 -3.033 1.00 93.38 84 LEU A N 1
ATOM 604 C CA . LEU A 1 84 ? 2.000 -3.183 -2.326 1.00 93.38 84 LEU A CA 1
ATOM 605 C C . LEU A 1 84 ? 0.504 -3.443 -2.093 1.00 93.38 84 LEU A C 1
ATOM 607 O O . LEU A 1 84 ? 0.003 -3.216 -0.993 1.00 93.38 84 LEU A O 1
ATOM 611 N N . LYS A 1 85 ? -0.211 -3.979 -3.090 1.00 91.38 85 LYS A N 1
ATOM 612 C CA . LYS A 1 85 ? -1.627 -4.356 -2.942 1.00 91.38 85 LYS A CA 1
ATOM 613 C C . LYS A 1 85 ? -1.833 -5.454 -1.904 1.00 91.38 85 LYS A C 1
ATOM 615 O O . LYS A 1 85 ? -2.763 -5.363 -1.102 1.00 91.38 85 LYS A O 1
ATOM 620 N N . GLU A 1 86 ? -0.977 -6.471 -1.894 1.00 92.56 86 GLU A N 1
ATOM 621 C CA . GLU A 1 86 ? -1.013 -7.532 -0.882 1.00 92.56 86 GLU A CA 1
ATOM 622 C C . GLU A 1 86 ? -0.766 -6.958 0.522 1.00 92.56 86 GLU A C 1
ATOM 624 O O . GLU A 1 86 ? -1.522 -7.255 1.451 1.00 92.56 86 GLU A O 1
ATOM 629 N N . GLN A 1 87 ? 0.218 -6.063 0.663 1.00 93.25 87 GLN A N 1
ATOM 630 C CA . GLN A 1 87 ? 0.521 -5.389 1.925 1.00 93.25 87 GLN A CA 1
ATOM 631 C C . GLN A 1 87 ? -0.657 -4.541 2.424 1.00 93.25 87 GLN A C 1
ATOM 633 O O . GLN A 1 87 ? -1.029 -4.635 3.596 1.00 93.25 87 GLN A O 1
ATOM 638 N N . PHE A 1 88 ? -1.274 -3.742 1.551 1.00 94.31 88 PHE A N 1
ATOM 639 C CA . PHE A 1 88 ? -2.431 -2.920 1.911 1.00 94.31 88 PHE A CA 1
ATOM 640 C C . PHE A 1 88 ? -3.639 -3.772 2.277 1.00 94.31 88 PHE A C 1
ATOM 642 O O . PHE A 1 88 ? -4.298 -3.505 3.275 1.00 94.31 88 PHE A O 1
ATOM 649 N N . THR A 1 89 ? -3.895 -4.846 1.532 1.00 92.00 89 THR A N 1
ATOM 650 C CA . THR A 1 89 ? -4.996 -5.771 1.829 1.00 92.00 89 THR A CA 1
ATOM 651 C C . THR A 1 89 ? -4.817 -6.415 3.204 1.00 92.00 89 THR A C 1
ATOM 653 O O . THR A 1 89 ? -5.744 -6.422 4.016 1.00 92.00 89 THR A O 1
ATOM 656 N N . ALA A 1 90 ? -3.613 -6.914 3.501 1.00 93.12 90 ALA A N 1
ATOM 657 C CA . ALA A 1 90 ? -3.301 -7.510 4.797 1.00 93.12 90 ALA A CA 1
ATOM 658 C C . ALA A 1 90 ? -3.407 -6.487 5.942 1.00 93.12 90 ALA A C 1
ATOM 660 O O . ALA A 1 90 ? -3.981 -6.784 6.992 1.00 93.12 90 ALA A O 1
ATOM 661 N N . SER A 1 91 ? -2.895 -5.272 5.727 1.00 92.94 91 SER A N 1
ATOM 662 C CA . SER A 1 91 ? -2.961 -4.175 6.693 1.00 92.94 91 SER A CA 1
ATOM 663 C C . SER A 1 91 ? -4.406 -3.747 6.968 1.00 92.94 91 SER A C 1
ATOM 665 O O . SER A 1 91 ? -4.796 -3.688 8.134 1.00 92.94 91 SER A O 1
ATOM 667 N N . ASN A 1 92 ? -5.221 -3.549 5.932 1.00 93.81 92 ASN A N 1
ATOM 668 C CA . ASN A 1 92 ? -6.636 -3.201 6.062 1.00 93.81 92 ASN A CA 1
ATOM 669 C C . ASN A 1 92 ? -7.417 -4.285 6.806 1.00 93.81 92 ASN A C 1
ATOM 671 O O . ASN A 1 92 ? -8.157 -3.980 7.738 1.00 93.81 92 ASN A O 1
ATOM 675 N N . ALA A 1 93 ? -7.194 -5.562 6.481 1.00 93.69 93 ALA A N 1
ATOM 676 C CA . ALA A 1 93 ? -7.838 -6.669 7.183 1.00 93.69 93 ALA A CA 1
ATOM 677 C C . ALA A 1 93 ? -7.469 -6.709 8.679 1.00 93.69 93 ALA A C 1
ATOM 679 O O . ALA A 1 93 ? -8.325 -6.975 9.527 1.00 93.69 93 ALA A O 1
ATOM 680 N N . ALA A 1 94 ? -6.207 -6.434 9.023 1.00 93.06 94 ALA A N 1
ATOM 681 C CA . ALA A 1 94 ? -5.766 -6.352 10.412 1.00 93.06 94 ALA A CA 1
ATOM 682 C C . ALA A 1 94 ? -6.406 -5.163 11.147 1.00 93.06 94 ALA A C 1
ATOM 684 O O . ALA A 1 94 ? -6.934 -5.338 12.248 1.00 93.06 94 ALA A O 1
ATOM 685 N N . LEU A 1 95 ? -6.423 -3.980 10.525 1.00 93.00 95 LEU A N 1
ATOM 686 C CA . LEU A 1 95 ? -7.044 -2.777 11.084 1.00 93.00 95 LEU A CA 1
ATOM 687 C C . LEU A 1 95 ? -8.550 -2.955 11.286 1.00 93.00 95 LEU A C 1
ATOM 689 O O . LEU A 1 95 ? -9.073 -2.580 12.334 1.00 93.00 95 LEU A O 1
ATOM 693 N N . ARG A 1 96 ? -9.244 -3.600 10.340 1.00 93.88 96 ARG A N 1
ATOM 694 C CA . ARG A 1 96 ? -10.674 -3.914 10.454 1.00 93.88 96 ARG A CA 1
ATOM 695 C C . ARG A 1 96 ? -10.956 -4.795 11.668 1.00 93.88 96 ARG A C 1
ATOM 697 O O . ARG A 1 96 ? -11.801 -4.455 12.489 1.00 93.88 96 ARG A O 1
ATOM 704 N N . LYS A 1 97 ? -10.174 -5.864 11.856 1.00 94.38 97 LYS A N 1
ATOM 705 C CA . LYS A 1 97 ? -10.283 -6.737 13.039 1.00 94.38 97 LYS A CA 1
ATOM 706 C C . LYS A 1 97 ? -10.035 -5.980 14.344 1.00 94.38 97 LYS A C 1
ATOM 708 O O . LYS A 1 97 ? -10.731 -6.214 15.333 1.00 94.38 97 LYS A O 1
ATOM 713 N N . GLN A 1 98 ? -9.041 -5.091 14.369 1.00 91.12 98 GLN A N 1
ATOM 714 C CA . GLN A 1 98 ? -8.759 -4.265 15.545 1.00 91.12 98 GLN A CA 1
ATOM 715 C C . GLN A 1 98 ? -9.907 -3.295 15.839 1.00 91.12 98 GLN A C 1
ATOM 717 O O . GLN A 1 98 ? -10.313 -3.179 16.996 1.00 91.12 98 GLN A O 1
ATOM 722 N N . TYR A 1 99 ? -10.471 -2.666 14.808 1.00 95.19 99 TYR A N 1
ATOM 723 C CA . TYR A 1 99 ? -11.649 -1.812 14.917 1.00 95.19 99 TYR A CA 1
ATOM 724 C C . TYR A 1 99 ? -12.861 -2.569 15.460 1.00 95.19 99 TYR A C 1
ATOM 726 O O . TYR A 1 99 ? -13.475 -2.118 16.423 1.00 95.19 99 TYR A O 1
ATOM 734 N N . ASP A 1 100 ? -13.172 -3.744 14.914 1.00 95.44 100 ASP A N 1
ATOM 735 C CA . ASP A 1 100 ? -14.307 -4.553 15.368 1.00 95.44 100 ASP A CA 1
ATOM 736 C C . ASP A 1 100 ? -14.133 -4.979 16.835 1.00 95.44 100 ASP A C 1
ATOM 738 O O . ASP A 1 100 ? -15.069 -4.903 17.636 1.00 95.44 100 ASP A O 1
ATOM 742 N N . SER A 1 101 ? -12.906 -5.352 17.222 1.00 92.44 101 SER A N 1
ATOM 743 C CA . SER A 1 101 ? -12.552 -5.658 18.613 1.00 92.44 101 SER A CA 1
ATOM 744 C C . SER A 1 101 ? -12.714 -4.443 19.530 1.00 92.44 101 SER A C 1
ATOM 746 O O . SER A 1 101 ? -13.280 -4.562 20.619 1.00 92.44 101 SER A O 1
ATOM 748 N N . LEU A 1 102 ? -12.240 -3.268 19.102 1.00 91.94 102 LEU A N 1
ATOM 749 C CA . LEU A 1 102 ? -12.374 -2.011 19.838 1.00 91.94 102 LEU A CA 1
ATOM 750 C C . LEU A 1 102 ? -13.846 -1.641 20.017 1.00 91.94 102 LEU A C 1
ATOM 752 O O . LEU A 1 102 ? -14.272 -1.360 21.137 1.00 91.94 102 LEU A O 1
ATOM 756 N N . LYS A 1 103 ? -14.630 -1.704 18.940 1.00 94.38 103 LYS A N 1
ATOM 757 C CA . LYS A 1 103 ? -16.058 -1.403 18.944 1.00 94.38 103 LYS A CA 1
ATOM 758 C C . LYS A 1 103 ? -16.823 -2.345 19.872 1.00 94.38 103 LYS A C 1
ATOM 760 O O . LYS A 1 103 ? -17.591 -1.880 20.705 1.00 94.38 103 LYS A O 1
ATOM 765 N N . SER A 1 104 ? -16.571 -3.652 19.792 1.00 94.06 104 SER A N 1
ATOM 766 C CA . SER A 1 104 ? -17.194 -4.645 20.677 1.00 94.06 104 SER A CA 1
ATOM 767 C C . SER A 1 104 ? -16.852 -4.406 22.155 1.00 94.06 104 SER A C 1
ATOM 769 O O . SER A 1 104 ? -17.735 -4.444 23.019 1.00 94.06 104 SER A O 1
ATOM 771 N N . LYS A 1 105 ? -15.585 -4.089 22.460 1.00 90.38 105 LYS A N 1
ATOM 772 C CA . LYS A 1 105 ? -15.158 -3.723 23.819 1.00 90.38 105 LYS A CA 1
ATOM 773 C C . LYS A 1 105 ? -15.852 -2.454 24.297 1.00 90.38 105 LYS A C 1
ATOM 775 O O . LYS A 1 105 ? -16.354 -2.453 25.416 1.00 90.38 105 LYS A O 1
ATOM 780 N N . TYR A 1 106 ? -15.906 -1.416 23.464 1.00 92.94 106 TYR A N 1
ATOM 781 C CA . TYR A 1 106 ? -16.619 -0.177 23.766 1.00 92.94 106 TYR A CA 1
ATOM 782 C C . TYR A 1 106 ? -18.098 -0.443 24.063 1.00 92.94 106 TYR A C 1
ATOM 784 O O . TYR A 1 106 ? -18.580 -0.068 25.128 1.00 92.94 106 TYR A O 1
ATOM 792 N N . ASP A 1 107 ? -18.791 -1.174 23.188 1.00 94.06 107 ASP A N 1
ATOM 793 C CA . ASP A 1 107 ? -20.203 -1.525 23.360 1.00 94.06 107 ASP A CA 1
ATOM 794 C C . ASP A 1 107 ? -20.467 -2.290 24.669 1.00 94.06 107 ASP A C 1
ATOM 796 O O . ASP A 1 107 ? -21.510 -2.096 25.294 1.00 94.06 107 ASP A O 1
ATOM 800 N N . SER A 1 108 ? -19.506 -3.100 25.123 1.00 92.88 108 SER A N 1
ATOM 801 C CA . SER A 1 108 ? -19.599 -3.867 26.374 1.00 92.88 108 SER A CA 1
ATOM 802 C C . SER A 1 108 ? -19.392 -3.024 27.637 1.00 92.88 108 SER A C 1
ATOM 804 O O . SER A 1 108 ? -19.853 -3.406 28.714 1.00 92.88 108 SER A O 1
ATOM 806 N N . VAL A 1 109 ? -18.671 -1.902 27.539 1.00 89.88 109 VAL A N 1
ATOM 807 C CA . VAL A 1 109 ? -18.328 -1.059 28.698 1.00 89.88 109 VAL A CA 1
ATOM 808 C C . VAL A 1 109 ? -19.042 0.287 28.710 1.00 89.88 109 VAL A C 1
ATOM 810 O O . VAL A 1 109 ? -19.039 0.932 29.752 1.00 89.88 109 VAL A O 1
ATOM 813 N N . LYS A 1 110 ? -19.685 0.705 27.611 1.00 91.56 110 LYS A N 1
ATOM 814 C CA . LYS A 1 110 ? -20.286 2.043 27.470 1.00 91.56 110 LYS A CA 1
ATOM 815 C C . LYS A 1 110 ? -21.273 2.412 28.577 1.00 91.56 110 LYS A C 1
ATOM 817 O O . LYS A 1 110 ? -21.301 3.560 28.985 1.00 91.56 110 LYS A O 1
ATOM 822 N N . SER A 1 111 ? -22.022 1.451 29.122 1.00 93.25 111 SER A N 1
ATOM 823 C CA . SER A 1 111 ? -22.959 1.689 30.234 1.00 93.25 111 SER A CA 1
ATOM 824 C C . SER A 1 111 ? -22.281 1.977 31.579 1.00 93.25 111 SER A C 1
ATOM 826 O O . SER A 1 111 ? -22.946 2.382 32.525 1.00 93.25 111 SER A O 1
ATOM 828 N N . LYS A 1 112 ? -20.970 1.739 31.677 1.00 91.94 112 LYS A N 1
ATOM 829 C CA . LYS A 1 112 ? -20.139 1.976 32.865 1.00 91.94 112 LYS A CA 1
ATOM 830 C C . LYS A 1 112 ? -19.217 3.186 32.697 1.00 91.94 112 LYS A C 1
ATOM 832 O O . LYS A 1 112 ? -18.442 3.478 33.605 1.00 91.94 112 LYS A O 1
ATOM 837 N N . LEU A 1 113 ? -19.242 3.830 31.531 1.00 89.62 113 LEU A N 1
ATOM 838 C CA . LEU A 1 113 ? -18.424 4.998 31.238 1.00 89.62 113 LEU A CA 1
ATOM 839 C C . LEU A 1 113 ? -19.180 6.286 31.596 1.00 89.62 113 LEU A C 1
ATOM 841 O O . LEU A 1 113 ? -20.410 6.307 31.522 1.00 89.62 113 LEU A O 1
ATOM 845 N N . PRO A 1 114 ? -18.458 7.364 31.941 1.00 91.69 114 PRO A N 1
ATOM 846 C CA . PRO A 1 114 ? -19.035 8.701 32.039 1.00 91.69 114 PRO A CA 1
ATOM 847 C C . PRO A 1 114 ? -19.725 9.124 30.733 1.00 91.69 114 PRO A C 1
ATOM 849 O O . PRO A 1 114 ? -19.261 8.788 29.641 1.00 91.69 114 PRO A O 1
ATOM 852 N N . GLU A 1 115 ? -20.832 9.861 30.836 1.00 93.25 115 GLU A N 1
ATOM 853 C CA . GLU A 1 115 ? -21.670 10.240 29.687 1.00 93.25 115 GLU A CA 1
ATOM 854 C C . GLU A 1 115 ? -20.919 11.107 28.661 1.00 93.25 115 GLU A C 1
ATOM 856 O O . GLU A 1 115 ? -21.077 10.922 27.453 1.00 93.25 115 GLU A O 1
ATOM 861 N N . ASP A 1 116 ? -20.020 11.979 29.123 1.00 92.69 116 ASP A N 1
ATOM 862 C CA . ASP A 1 116 ? -19.134 12.781 28.277 1.00 92.69 116 ASP A CA 1
ATOM 863 C C . ASP A 1 116 ? -18.189 11.902 27.442 1.00 92.69 116 ASP A C 1
ATOM 865 O O . ASP A 1 116 ? -18.046 12.116 26.236 1.00 92.69 116 ASP A O 1
ATOM 869 N N . ILE A 1 117 ? -17.614 10.858 28.047 1.00 92.44 117 ILE A N 1
ATOM 870 C CA . ILE A 1 117 ? -16.757 9.888 27.354 1.00 92.44 117 ILE A CA 1
ATOM 871 C C . ILE A 1 117 ? -17.569 9.067 26.351 1.00 92.44 117 ILE A C 1
ATOM 873 O O . ILE A 1 117 ? -17.118 8.835 25.227 1.00 92.44 117 ILE A O 1
ATOM 877 N N . VAL A 1 118 ? -18.780 8.638 26.722 1.00 94.19 118 VAL A N 1
ATOM 878 C CA . VAL A 1 118 ? -19.679 7.911 25.814 1.00 94.19 118 VAL A CA 1
ATOM 879 C C . VAL A 1 118 ? -19.997 8.760 24.587 1.00 94.19 118 VAL A C 1
ATOM 881 O O . VAL A 1 118 ? -19.859 8.257 23.470 1.00 94.19 118 VAL A O 1
ATOM 884 N N . SER A 1 119 ? -20.358 10.031 24.783 1.00 95.19 119 SER A N 1
ATOM 885 C CA . SER A 1 119 ? -20.669 10.966 23.700 1.00 95.19 119 SER A CA 1
ATOM 886 C C . SER A 1 119 ? -19.474 11.173 22.769 1.00 95.19 119 SER A C 1
ATOM 888 O O . SER A 1 119 ? -19.622 11.067 21.552 1.00 95.19 119 SER A O 1
ATOM 890 N N . GLN A 1 120 ? -18.281 11.422 23.320 1.00 94.38 120 GLN A N 1
ATOM 891 C CA . GLN A 1 120 ? -17.083 11.642 22.507 1.00 94.38 120 GLN A CA 1
ATOM 892 C C . GLN A 1 120 ? -16.720 10.389 21.702 1.00 94.38 120 GLN A C 1
ATOM 894 O O . GLN A 1 120 ? -16.636 10.452 20.477 1.00 94.38 120 GLN A O 1
ATOM 899 N N . VAL A 1 121 ? -16.614 9.220 22.343 1.00 93.69 121 VAL A N 1
ATOM 900 C CA . VAL A 1 121 ? -16.255 7.972 21.645 1.00 93.69 121 VAL A CA 1
ATOM 901 C C . VAL A 1 121 ? -17.304 7.584 20.595 1.00 93.69 121 VAL A C 1
ATOM 903 O O . VAL A 1 121 ? -16.933 7.154 19.504 1.00 93.69 121 VAL A O 1
ATOM 906 N N . SER A 1 122 ? -18.599 7.770 20.876 1.00 93.88 122 SER A N 1
ATOM 907 C CA . SER A 1 122 ? -19.666 7.522 19.894 1.00 93.88 122 SER A CA 1
ATOM 908 C C . SER A 1 122 ? -19.583 8.447 18.680 1.00 93.88 122 SER A C 1
ATOM 910 O O . SER A 1 122 ? -19.931 8.019 17.583 1.00 93.88 122 SER A O 1
ATOM 912 N N . SER A 1 123 ? -19.108 9.683 18.857 1.00 94.62 123 SER A N 1
ATOM 913 C CA . SER A 1 123 ? -18.910 10.623 17.748 1.00 94.62 123 SER A CA 1
ATOM 914 C C . SER A 1 123 ? -17.648 10.329 16.930 1.00 94.62 123 SER A C 1
ATOM 916 O O . SER A 1 123 ? -17.660 10.504 15.719 1.00 94.62 123 SER A O 1
ATOM 918 N N . THR A 1 124 ? -16.594 9.805 17.565 1.00 94.62 124 THR A N 1
ATOM 919 C CA . THR A 1 124 ? -15.287 9.551 16.934 1.00 94.62 124 THR A CA 1
ATOM 920 C C . THR A 1 124 ? -15.173 8.159 16.291 1.00 94.62 124 THR A C 1
ATOM 922 O O . THR A 1 124 ? -14.424 7.963 15.336 1.00 94.62 124 THR A O 1
ATOM 925 N N . LEU A 1 125 ? -15.916 7.156 16.775 1.00 93.88 125 LEU A N 1
ATOM 926 C CA . LEU A 1 125 ? -15.928 5.803 16.192 1.00 93.88 125 LEU A CA 1
ATOM 927 C C . LEU A 1 125 ? -16.335 5.758 14.702 1.00 93.88 125 LEU A C 1
ATOM 929 O O . LEU A 1 125 ? -15.729 4.974 13.961 1.00 93.88 125 LEU A O 1
ATOM 933 N N . PRO A 1 126 ? -17.338 6.534 14.243 1.00 95.88 126 PRO A N 1
ATOM 934 C CA . PRO A 1 126 ? -17.659 6.667 12.824 1.00 95.88 126 PRO A CA 1
ATOM 935 C C . PRO A 1 126 ? -16.506 7.232 11.993 1.00 95.88 126 PRO A C 1
ATOM 937 O O . PRO A 1 126 ? -16.259 6.728 10.902 1.00 95.88 126 PRO A O 1
ATOM 940 N N . ASP A 1 127 ? -15.756 8.208 12.511 1.00 96.44 127 ASP A N 1
ATOM 941 C CA . ASP A 1 127 ? -14.610 8.791 11.798 1.00 96.44 127 ASP A CA 1
ATOM 942 C C . ASP A 1 127 ? -13.518 7.747 11.554 1.00 96.44 127 ASP A C 1
ATOM 944 O O . ASP A 1 127 ? -12.965 7.658 10.456 1.00 96.44 127 ASP A O 1
ATOM 948 N N . LEU A 1 128 ? -13.268 6.884 12.544 1.00 96.06 128 LEU A N 1
ATOM 949 C CA . LEU A 1 128 ? -12.358 5.756 12.374 1.00 96.06 128 LEU A CA 1
ATOM 950 C C . LEU A 1 128 ? -12.873 4.782 11.308 1.00 96.06 128 LEU A C 1
ATOM 952 O O . LEU A 1 128 ? -12.104 4.351 10.453 1.00 96.06 128 LEU A O 1
ATOM 956 N N . ALA A 1 129 ? -14.167 4.449 11.323 1.00 96.06 129 ALA A N 1
ATOM 957 C CA . ALA A 1 129 ? -14.760 3.571 10.313 1.00 96.06 129 ALA A CA 1
ATOM 958 C C . ALA A 1 129 ? -14.629 4.150 8.897 1.00 96.06 129 ALA A C 1
ATOM 960 O O . ALA A 1 129 ? -14.284 3.421 7.967 1.00 96.06 129 ALA A O 1
ATOM 961 N N . ASN A 1 130 ? -14.855 5.457 8.750 1.00 97.44 130 ASN A N 1
ATOM 962 C CA . ASN A 1 130 ? -14.703 6.171 7.487 1.00 97.44 130 ASN A CA 1
ATOM 963 C C . ASN A 1 130 ? -13.251 6.135 7.003 1.00 97.44 130 ASN A C 1
ATOM 965 O O . ASN A 1 130 ? -13.007 5.826 5.840 1.00 97.44 130 ASN A O 1
ATOM 969 N N . SER A 1 131 ? -12.288 6.370 7.898 1.00 96.75 131 SER A N 1
ATOM 970 C CA . SER A 1 131 ? -10.868 6.333 7.544 1.00 96.75 131 SER A CA 1
ATOM 971 C C . SER A 1 131 ? -10.408 4.937 7.101 1.00 96.75 131 SER A C 1
ATOM 973 O O . SER A 1 131 ? -9.688 4.790 6.113 1.00 96.75 131 SER A O 1
ATOM 975 N N . LEU A 1 132 ? -10.911 3.878 7.745 1.00 96.38 132 LEU A N 1
ATOM 976 C CA . LEU A 1 132 ? -10.682 2.504 7.283 1.00 96.38 132 LEU A CA 1
ATOM 977 C C . LEU A 1 132 ? -11.314 2.238 5.908 1.00 96.38 132 LEU A C 1
ATOM 979 O O . LEU A 1 132 ? -10.686 1.606 5.062 1.00 96.38 132 LEU A O 1
ATOM 983 N N . GLY A 1 133 ? -12.515 2.766 5.652 1.00 96.69 133 GLY A N 1
ATOM 984 C CA . GLY A 1 133 ? -13.142 2.705 4.328 1.00 96.69 133 GLY A CA 1
ATOM 985 C C . GLY A 1 133 ? -12.337 3.444 3.250 1.00 96.69 133 GLY A C 1
ATOM 986 O O . GLY A 1 133 ? -12.208 2.956 2.126 1.00 96.69 133 GLY A O 1
ATOM 987 N N . ASN A 1 134 ? -11.726 4.581 3.591 1.00 96.38 134 ASN A N 1
ATOM 988 C CA . ASN A 1 134 ? -10.833 5.314 2.694 1.00 96.38 134 ASN A CA 1
ATOM 989 C C . ASN A 1 134 ? -9.579 4.497 2.358 1.00 96.38 134 ASN A C 1
ATOM 991 O O . ASN A 1 134 ? -9.204 4.421 1.188 1.00 96.38 134 ASN A O 1
ATOM 995 N N . LEU A 1 135 ? -8.957 3.843 3.345 1.00 96.12 135 LEU A N 1
ATOM 996 C CA . LEU A 1 135 ? -7.807 2.957 3.119 1.00 96.12 135 LEU A CA 1
ATOM 997 C C . LEU A 1 135 ? -8.146 1.784 2.192 1.00 96.12 135 LEU A C 1
ATOM 999 O O . LEU A 1 135 ? -7.355 1.441 1.309 1.00 96.12 135 LEU A O 1
ATOM 1003 N N . GLU A 1 136 ? -9.321 1.175 2.366 1.00 94.44 136 GLU A N 1
ATOM 1004 C CA . GLU A 1 136 ? -9.823 0.128 1.471 1.00 94.44 136 GLU A CA 1
ATOM 1005 C C . GLU A 1 136 ? -10.034 0.668 0.051 1.00 94.44 136 GLU A C 1
ATOM 1007 O O . GLU A 1 136 ? -9.611 0.043 -0.923 1.00 94.44 136 GLU A O 1
ATOM 1012 N N . SER A 1 137 ? -10.623 1.858 -0.078 1.00 94.56 137 SER A N 1
ATOM 1013 C CA . SER A 1 137 ? -10.831 2.514 -1.371 1.00 94.56 137 SER A CA 1
ATOM 1014 C C . SER A 1 137 ? -9.508 2.811 -2.083 1.00 94.56 137 SER A C 1
ATOM 1016 O O . SER A 1 137 ? -9.349 2.461 -3.255 1.00 94.56 137 SER A O 1
ATOM 1018 N N . ILE A 1 138 ? -8.521 3.371 -1.375 1.00 92.31 138 ILE A N 1
ATOM 1019 C CA . ILE A 1 138 ? -7.181 3.657 -1.910 1.00 92.31 138 ILE A CA 1
ATOM 1020 C C . ILE A 1 138 ? -6.527 2.371 -2.435 1.00 92.31 138 ILE A C 1
ATOM 1022 O O . ILE A 1 138 ? -6.006 2.356 -3.551 1.00 92.31 138 ILE A O 1
ATOM 1026 N N . ALA 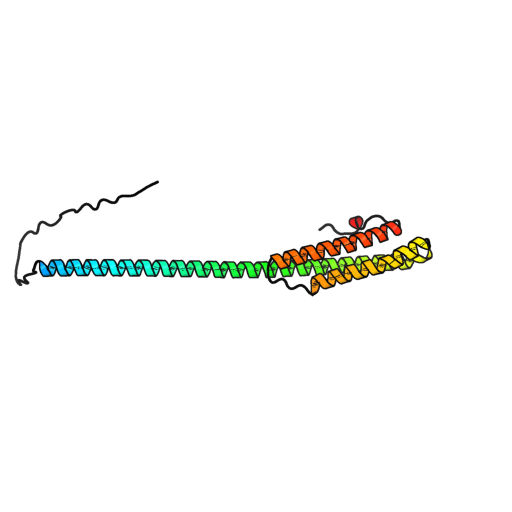A 1 139 ? -6.586 1.282 -1.665 1.00 91.12 139 ALA A N 1
ATOM 1027 C CA . ALA A 1 139 ? -5.980 0.008 -2.045 1.00 91.12 139 ALA A CA 1
ATOM 1028 C C . ALA A 1 139 ? -6.658 -0.649 -3.263 1.00 91.12 139 ALA A C 1
ATOM 1030 O O . ALA A 1 139 ? -5.980 -1.243 -4.106 1.00 91.12 139 ALA A O 1
ATOM 1031 N N . ASN A 1 140 ? -7.985 -0.530 -3.372 1.00 89.50 140 ASN A N 1
ATOM 1032 C CA . ASN A 1 140 ? -8.775 -1.232 -4.386 1.00 89.50 140 ASN A CA 1
ATOM 1033 C C . ASN A 1 140 ? -8.900 -0.474 -5.713 1.00 89.50 140 ASN A C 1
ATOM 1035 O O . ASN A 1 140 ? -8.988 -1.101 -6.768 1.00 89.50 140 ASN A O 1
ATOM 1039 N N . THR A 1 141 ? -8.925 0.858 -5.680 1.00 87.00 141 THR A N 1
ATOM 1040 C CA . THR A 1 141 ? -9.232 1.679 -6.866 1.00 87.00 141 THR A CA 1
ATOM 1041 C C . THR A 1 141 ? -7.995 2.112 -7.646 1.00 87.00 141 THR A C 1
ATOM 1043 O O . THR A 1 141 ? -8.108 2.492 -8.810 1.00 87.00 141 THR A O 1
ATOM 1046 N N . PHE A 1 142 ? -6.805 2.044 -7.044 1.00 85.12 142 PHE A N 1
ATOM 1047 C CA . PHE A 1 142 ? -5.600 2.573 -7.668 1.00 85.12 142 PHE A CA 1
ATOM 1048 C C . PHE A 1 142 ? -4.886 1.532 -8.547 1.00 85.12 142 PHE A C 1
ATOM 1050 O O . PHE A 1 142 ? -4.532 0.426 -8.118 1.00 85.12 142 PHE A O 1
ATOM 1057 N N . THR A 1 143 ? -4.644 1.904 -9.803 1.00 87.06 143 THR A N 1
ATOM 1058 C CA . THR A 1 143 ? -3.929 1.103 -10.809 1.00 87.06 143 THR A CA 1
ATOM 1059 C C . THR A 1 143 ? -2.753 1.917 -11.359 1.00 87.06 143 THR A C 1
ATOM 1061 O O . THR A 1 143 ? -2.924 2.634 -12.347 1.00 87.06 143 THR A O 1
ATOM 1064 N N . PRO A 1 144 ? -1.576 1.871 -10.710 1.00 89.31 144 PRO A N 1
ATOM 1065 C CA . PRO A 1 144 ? -0.422 2.648 -11.144 1.00 89.31 144 PRO A CA 1
ATOM 1066 C C . PRO A 1 144 ? 0.096 2.123 -12.488 1.00 89.31 144 P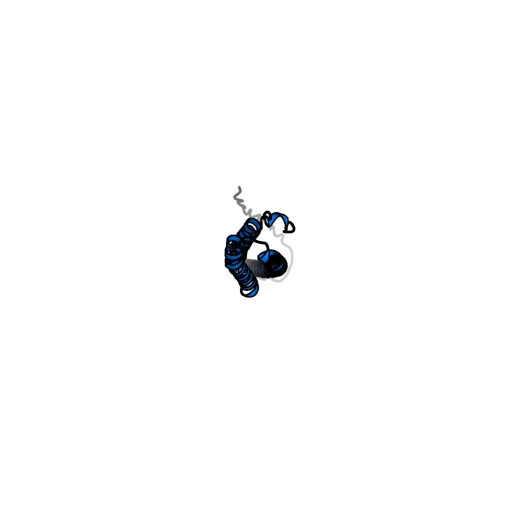RO A C 1
ATOM 1068 O O . PRO A 1 144 ? 0.231 0.919 -12.690 1.00 89.31 144 PRO A O 1
ATOM 1071 N N . SER A 1 145 ? 0.404 3.047 -13.392 1.00 89.62 145 SER A N 1
ATOM 1072 C CA . SER A 1 145 ? 1.045 2.797 -14.693 1.00 89.62 145 SER A CA 1
ATOM 1073 C C . SER A 1 145 ? 2.489 3.307 -14.745 1.00 89.62 145 SER A C 1
ATOM 1075 O O . SER A 1 145 ? 3.217 3.033 -15.694 1.00 89.62 145 SER A O 1
ATOM 1077 N N . THR A 1 146 ? 2.922 4.020 -13.701 1.00 91.06 146 THR A N 1
ATOM 1078 C CA . THR A 1 146 ? 4.287 4.524 -13.530 1.00 91.06 146 THR A CA 1
ATOM 1079 C C . THR A 1 146 ? 4.746 4.357 -12.080 1.00 91.06 146 THR A C 1
ATOM 1081 O O . THR A 1 146 ? 3.930 4.249 -11.160 1.00 91.06 146 THR A O 1
ATOM 1084 N N . LEU A 1 147 ? 6.065 4.383 -11.855 1.00 88.31 147 LEU A N 1
ATOM 1085 C CA . LEU A 1 147 ? 6.641 4.372 -10.501 1.00 88.31 147 LEU A CA 1
ATOM 1086 C C . LEU A 1 147 ? 6.248 5.618 -9.692 1.00 88.31 147 LEU A C 1
ATOM 1088 O O . LEU A 1 147 ? 6.082 5.545 -8.479 1.00 88.31 147 LEU A O 1
ATOM 1092 N N . GLU A 1 148 ? 6.066 6.760 -10.355 1.00 91.88 148 GLU A N 1
ATOM 1093 C CA . GLU A 1 148 ? 5.608 7.993 -9.709 1.00 91.88 148 GLU A CA 1
ATOM 1094 C C . GLU A 1 148 ? 4.193 7.827 -9.143 1.00 91.88 148 GLU A C 1
ATOM 1096 O O . GLU A 1 148 ? 3.966 8.082 -7.961 1.00 91.88 148 GLU A O 1
ATOM 1101 N N . GLN A 1 149 ? 3.272 7.272 -9.936 1.00 92.94 149 GLN A N 1
ATOM 1102 C CA . GLN A 1 149 ? 1.917 6.958 -9.480 1.00 92.94 149 GLN A CA 1
ATOM 1103 C C . GLN A 1 149 ? 1.921 5.940 -8.331 1.00 92.94 149 GLN A C 1
ATOM 1105 O O . GLN A 1 149 ? 1.132 6.062 -7.394 1.00 92.94 149 GLN A O 1
ATOM 1110 N N . LEU A 1 150 ? 2.820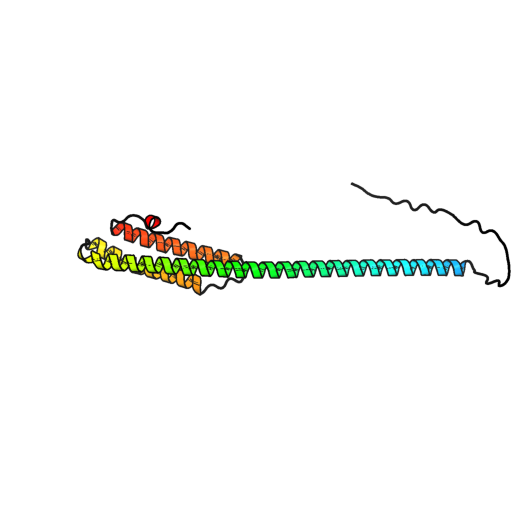 4.951 -8.362 1.00 92.94 150 LEU A N 1
ATOM 1111 C CA . LEU A 1 150 ? 2.977 3.990 -7.267 1.00 92.94 150 LEU A CA 1
ATOM 1112 C C . LEU A 1 150 ? 3.417 4.678 -5.958 1.00 92.94 150 LEU A C 1
ATOM 1114 O O . LEU A 1 150 ? 2.885 4.378 -4.886 1.00 92.94 150 LEU A O 1
ATOM 1118 N N . ASN A 1 151 ? 4.338 5.640 -6.036 1.00 91.38 151 ASN A N 1
ATOM 1119 C CA . ASN A 1 151 ? 4.782 6.419 -4.876 1.00 91.38 151 ASN A CA 1
ATOM 1120 C C . ASN A 1 151 ? 3.686 7.351 -4.340 1.00 91.38 151 ASN A C 1
ATOM 1122 O O . ASN A 1 151 ? 3.532 7.495 -3.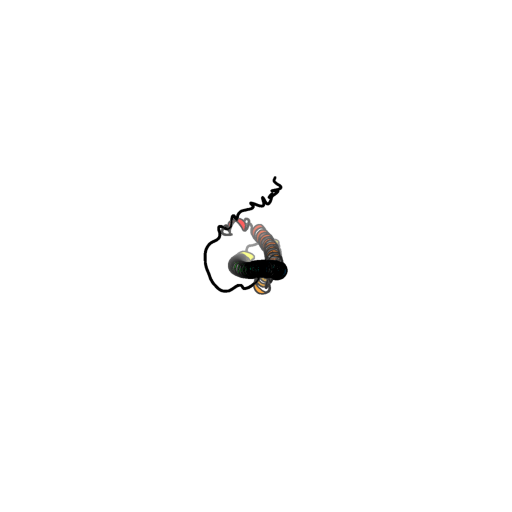123 1.00 91.38 151 ASN A O 1
ATOM 1126 N N . GLU A 1 152 ? 2.889 7.957 -5.222 1.00 93.38 152 GLU A N 1
ATOM 1127 C CA . GLU A 1 152 ? 1.722 8.744 -4.817 1.00 93.38 152 GLU A CA 1
ATOM 1128 C C . GLU A 1 152 ? 0.688 7.892 -4.081 1.00 93.38 152 GLU A C 1
ATOM 1130 O O . GLU A 1 152 ? 0.161 8.318 -3.051 1.00 93.38 152 GLU A O 1
ATOM 1135 N N . LEU A 1 153 ? 0.416 6.683 -4.583 1.00 93.81 153 LEU A N 1
ATOM 1136 C CA . LEU A 1 153 ? -0.468 5.722 -3.930 1.00 93.81 153 LEU A CA 1
ATOM 1137 C C . LEU A 1 153 ? 0.019 5.407 -2.517 1.00 93.81 153 LEU A C 1
ATOM 1139 O O . LEU A 1 153 ? -0.750 5.516 -1.561 1.00 93.81 153 LEU A O 1
ATOM 1143 N N . LYS A 1 154 ? 1.304 5.066 -2.382 1.00 93.38 154 LYS A N 1
ATOM 1144 C CA . LYS A 1 154 ? 1.924 4.794 -1.085 1.00 93.38 154 LYS A CA 1
ATOM 1145 C C . LYS A 1 154 ? 1.766 5.975 -0.131 1.00 93.38 154 LYS A C 1
ATOM 1147 O O . LYS A 1 154 ? 1.293 5.801 0.987 1.00 93.38 154 LYS A O 1
ATOM 1152 N N . THR A 1 155 ? 2.057 7.181 -0.607 1.00 95.25 155 THR A N 1
ATOM 1153 C CA . THR A 1 155 ? 1.934 8.410 0.187 1.00 95.25 155 THR A CA 1
ATOM 1154 C C . THR A 1 155 ? 0.493 8.666 0.636 1.00 95.25 155 THR A C 1
ATOM 1156 O O . THR A 1 155 ? 0.259 9.049 1.781 1.00 95.25 155 THR A O 1
ATOM 1159 N N . LYS A 1 156 ? -0.494 8.474 -0.251 1.00 94.94 156 LYS A N 1
ATOM 1160 C CA . LYS A 1 156 ? -1.919 8.635 0.083 1.00 94.94 156 LYS A CA 1
ATOM 1161 C C . LYS A 1 156 ? -2.357 7.623 1.137 1.00 94.94 156 LYS A C 1
ATOM 1163 O O . LYS A 1 156 ? -2.990 8.013 2.114 1.00 94.94 156 LYS A O 1
ATOM 1168 N N . TYR A 1 157 ? -1.973 6.360 0.964 1.00 96.06 157 TYR A N 1
ATOM 1169 C CA . TYR A 1 157 ? -2.268 5.301 1.923 1.00 96.06 157 TYR A CA 1
ATOM 1170 C C . TYR A 1 157 ? -1.642 5.589 3.294 1.00 96.06 157 TYR A C 1
ATOM 1172 O O . TYR A 1 157 ? -2.323 5.515 4.309 1.00 96.06 157 TYR A O 1
ATOM 1180 N N . GLU A 1 158 ? -0.366 5.981 3.344 1.00 94.88 158 GLU A N 1
ATOM 1181 C CA . GLU A 1 158 ? 0.333 6.301 4.596 1.00 94.88 158 GLU A CA 1
ATOM 1182 C C . GLU A 1 158 ? -0.288 7.494 5.333 1.00 94.88 158 GLU A C 1
ATOM 1184 O O . GLU A 1 158 ? -0.419 7.459 6.558 1.00 94.88 158 GLU A O 1
ATOM 1189 N N . LYS A 1 159 ? -0.712 8.532 4.601 1.00 96.56 159 LYS A N 1
ATOM 1190 C CA . LYS A 1 159 ? -1.415 9.684 5.182 1.00 96.56 159 LYS A CA 1
ATOM 1191 C C . LYS A 1 159 ? -2.743 9.277 5.810 1.00 96.56 159 LYS A C 1
ATOM 1193 O O . LYS A 1 159 ? -2.994 9.625 6.959 1.00 96.56 159 LYS A O 1
ATOM 1198 N N . GLU A 1 160 ? -3.565 8.521 5.088 1.00 97.00 160 GLU A N 1
ATOM 1199 C CA . GLU A 1 160 ? -4.847 8.049 5.619 1.00 97.00 160 GLU A CA 1
ATOM 1200 C C . GLU A 1 160 ? -4.640 7.082 6.796 1.00 97.00 160 GLU A C 1
ATOM 1202 O O . GLU A 1 160 ? -5.348 7.144 7.796 1.00 97.00 160 GLU A O 1
ATOM 1207 N N . LEU A 1 161 ? -3.598 6.248 6.746 1.00 95.06 161 LEU A N 1
ATOM 1208 C CA . LEU A 1 161 ? -3.247 5.347 7.839 1.00 95.06 161 LEU A CA 1
ATOM 1209 C C . LEU A 1 161 ? -2.866 6.124 9.102 1.00 95.06 161 LEU A C 1
ATOM 1211 O O . LEU A 1 161 ? -3.229 5.721 10.207 1.00 95.06 161 LEU A O 1
ATOM 1215 N N . ALA A 1 162 ? -2.137 7.231 8.955 1.00 95.50 162 ALA A N 1
ATOM 1216 C CA . ALA A 1 162 ? -1.811 8.113 10.069 1.00 95.50 162 ALA A CA 1
ATOM 1217 C C . ALA A 1 162 ? -3.071 8.757 10.673 1.00 95.50 162 ALA A C 1
ATOM 1219 O O . ALA A 1 162 ? -3.173 8.843 11.897 1.00 95.50 162 ALA A O 1
ATOM 1220 N N . VAL A 1 163 ? -4.047 9.139 9.841 1.00 96.25 163 VAL A N 1
ATOM 1221 C CA . VAL A 1 163 ? -5.356 9.635 10.298 1.00 96.25 163 VAL A CA 1
ATOM 1222 C C . VAL A 1 163 ? -6.091 8.555 11.094 1.00 96.25 163 VAL A C 1
ATOM 1224 O O . VAL A 1 163 ? -6.438 8.794 12.252 1.00 96.25 163 VAL A O 1
ATOM 1227 N N . ALA A 1 164 ? -6.243 7.348 10.540 1.00 95.12 164 ALA A N 1
ATOM 1228 C CA . ALA A 1 164 ? -6.887 6.225 11.223 1.00 95.12 164 ALA A CA 1
ATOM 1229 C C . ALA A 1 164 ? -6.232 5.926 12.582 1.00 95.12 164 ALA A C 1
ATOM 1231 O O . ALA A 1 164 ? -6.922 5.774 13.592 1.00 95.12 164 ALA A O 1
ATOM 1232 N N . LYS A 1 165 ? -4.893 5.888 12.631 1.00 93.06 165 LYS A N 1
ATOM 1233 C CA . LYS A 1 165 ? -4.139 5.687 13.877 1.00 93.06 165 LYS A CA 1
ATOM 1234 C C . LYS A 1 165 ? -4.403 6.797 14.890 1.00 93.06 165 LYS A C 1
ATOM 1236 O O . LYS A 1 165 ? -4.709 6.488 16.035 1.00 93.06 165 LYS A O 1
ATOM 1241 N N . GLY A 1 166 ? -4.349 8.060 14.467 1.00 93.56 166 GLY A N 1
ATOM 1242 C CA . GLY A 1 166 ? -4.592 9.205 15.344 1.00 93.56 166 GLY A CA 1
ATOM 1243 C C . GLY A 1 166 ? -5.987 9.182 15.970 1.00 93.56 166 GLY A C 1
ATOM 1244 O O . GLY A 1 166 ? -6.123 9.372 17.178 1.00 93.56 166 GLY A O 1
ATOM 1245 N N . ILE A 1 167 ? -7.015 8.873 15.177 1.00 94.19 167 ILE A N 1
ATOM 1246 C CA . ILE A 1 167 ? -8.396 8.738 15.662 1.00 94.19 167 ILE A CA 1
ATOM 1247 C C . ILE A 1 167 ? -8.500 7.580 16.663 1.00 94.19 167 ILE A C 1
ATOM 1249 O O . ILE A 1 167 ? -9.095 7.702 17.735 1.00 94.19 167 ILE A O 1
ATOM 1253 N N . ALA A 1 168 ? -7.903 6.439 16.338 1.00 92.69 168 ALA A N 1
ATOM 1254 C CA . ALA A 1 168 ? -7.974 5.264 17.186 1.00 92.69 168 ALA A CA 1
ATOM 1255 C C . ALA A 1 168 ? -7.188 5.451 18.507 1.00 92.69 168 ALA A C 1
ATOM 1257 O O . ALA A 1 168 ? -7.668 5.037 19.564 1.00 92.69 168 ALA A O 1
ATOM 1258 N N . ASP A 1 169 ? -6.059 6.166 18.491 1.00 91.12 169 ASP A N 1
ATOM 1259 C CA . ASP A 1 169 ? -5.323 6.588 19.690 1.00 91.12 169 ASP A CA 1
ATOM 1260 C C . ASP A 1 169 ? -6.140 7.548 20.565 1.00 91.12 169 ASP A C 1
ATOM 1262 O O . ASP A 1 169 ? -6.146 7.416 21.792 1.00 91.12 169 ASP A O 1
ATOM 1266 N N . GLN A 1 170 ? -6.871 8.489 19.957 1.00 91.81 170 GLN A N 1
ATOM 1267 C CA . GLN A 1 170 ? -7.795 9.363 20.685 1.00 91.81 170 GLN A CA 1
ATOM 1268 C C . GLN A 1 170 ? -8.877 8.547 21.399 1.00 91.81 170 GLN A C 1
ATOM 1270 O O . GLN A 1 170 ? -9.120 8.769 22.587 1.00 91.81 170 GLN A O 1
ATOM 1275 N N . ILE A 1 171 ? -9.476 7.561 20.719 1.00 91.94 171 ILE A N 1
ATOM 1276 C CA . ILE A 1 171 ? -10.467 6.662 21.326 1.00 91.94 171 ILE A CA 1
ATOM 1277 C C . ILE A 1 171 ? -9.863 5.899 22.504 1.00 91.94 171 ILE A C 1
ATOM 1279 O O . ILE A 1 171 ? -10.456 5.867 23.582 1.00 91.94 171 ILE A O 1
ATOM 1283 N N . LEU A 1 172 ? -8.680 5.309 22.341 1.00 89.31 172 LEU A N 1
ATOM 1284 C CA . LEU A 1 172 ? -8.035 4.569 23.425 1.00 89.31 172 LEU A CA 1
ATOM 1285 C C . LEU A 1 172 ? -7.744 5.463 24.634 1.00 89.31 172 LEU A C 1
ATOM 1287 O O . LEU A 1 172 ? -8.068 5.077 25.761 1.00 89.31 172 LEU A O 1
ATOM 1291 N N . LYS A 1 173 ? -7.241 6.681 24.397 1.00 88.88 173 LYS A N 1
ATOM 1292 C CA . LYS A 1 173 ? -6.985 7.676 25.443 1.00 88.88 173 LYS A CA 1
ATOM 1293 C C . LYS A 1 173 ? -8.255 8.028 26.221 1.00 88.88 173 LYS A C 1
ATOM 1295 O O . LYS A 1 173 ? -8.207 8.079 27.448 1.00 88.88 173 LYS A O 1
ATOM 1300 N N . MET A 1 174 ? -9.386 8.213 25.534 1.00 88.00 174 MET A N 1
ATOM 1301 C CA . MET A 1 174 ? -10.691 8.452 26.170 1.00 88.00 174 MET A CA 1
ATOM 1302 C C . MET A 1 174 ? -11.154 7.261 27.021 1.00 88.00 174 MET A C 1
ATOM 1304 O O . MET A 1 174 ? -11.747 7.443 28.079 1.00 88.00 174 MET A O 1
ATOM 1308 N N . LEU A 1 175 ? -10.838 6.035 26.598 1.00 85.62 175 LEU A N 1
ATOM 1309 C CA . LEU A 1 175 ? -11.167 4.802 27.321 1.00 85.62 175 LEU A CA 1
ATOM 1310 C C . LEU A 1 175 ? -10.176 4.457 28.447 1.00 85.62 175 LEU A C 1
ATOM 1312 O O . LEU A 1 175 ? -10.275 3.380 29.041 1.00 85.62 175 LEU A O 1
ATOM 1316 N N . GLY A 1 176 ? -9.201 5.327 28.728 1.00 76.69 176 GLY A N 1
ATOM 1317 C CA . GLY A 1 176 ? -8.178 5.096 29.747 1.00 76.69 176 GLY A CA 1
ATOM 1318 C C . GLY A 1 176 ? -7.213 3.952 29.413 1.00 76.69 176 GLY A C 1
ATOM 1319 O O . GLY A 1 176 ? -6.551 3.427 30.309 1.00 76.69 176 GLY A O 1
ATOM 1320 N N . LYS A 1 177 ? -7.129 3.537 28.141 1.00 65.56 177 LYS A N 1
ATOM 1321 C CA . LYS A 1 177 ? -6.135 2.572 27.646 1.00 65.56 177 LYS A CA 1
ATOM 1322 C C . LYS A 1 177 ? -5.061 3.325 26.846 1.00 65.56 177 LYS A C 1
ATOM 1324 O O . LYS A 1 177 ? -5.360 4.306 26.182 1.00 65.56 177 LYS A O 1
ATOM 1329 N N . GLY A 1 178 ? -3.795 2.917 26.961 1.00 57.75 178 GLY A N 1
ATOM 1330 C CA . GLY A 1 178 ? -2.672 3.560 26.253 1.00 57.75 178 GLY A CA 1
ATOM 1331 C C . GLY A 1 178 ? -2.748 3.454 24.716 1.00 57.75 178 GLY A C 1
ATOM 1332 O O . GLY A 1 178 ? -3.714 2.923 24.178 1.00 57.75 178 GLY A O 1
ATOM 1333 N N . SER A 1 179 ? -1.717 3.942 24.014 1.00 52.53 179 SER A N 1
ATOM 1334 C CA . SER A 1 179 ? -1.658 4.030 22.536 1.00 52.53 179 SER A CA 1
ATOM 1335 C C . SER A 1 179 ? -1.696 2.675 21.802 1.00 52.53 179 SER A C 1
ATOM 1337 O O . SER A 1 179 ? -1.207 1.656 22.306 1.00 52.53 179 SER A O 1
ATOM 1339 N N . LEU A 1 180 ? -2.214 2.689 20.565 1.00 56.88 180 LEU A N 1
ATOM 1340 C CA . LEU A 1 180 ? -2.230 1.588 19.593 1.00 56.88 180 LEU A CA 1
ATOM 1341 C C . LEU A 1 180 ? -0.861 1.024 19.235 1.00 56.88 180 LEU A C 1
ATOM 1343 O O . LEU A 1 180 ? -0.796 -0.115 18.769 1.00 56.88 180 LEU A O 1
ATOM 1347 N N . GLU A 1 181 ? 0.225 1.767 19.449 1.00 52.72 181 GLU A N 1
ATOM 1348 C CA . GLU A 1 181 ? 1.580 1.243 19.239 1.00 52.72 181 GLU A CA 1
ATOM 1349 C C . GLU A 1 181 ? 1.853 -0.007 20.085 1.00 52.72 181 GLU A C 1
ATOM 1351 O O . GLU A 1 181 ? 2.620 -0.878 19.684 1.00 52.72 181 GLU A O 1
ATOM 1356 N N . SER A 1 182 ? 1.161 -0.151 21.218 1.00 49.47 182 SER A N 1
ATOM 1357 C CA . SER A 1 182 ? 1.227 -1.353 22.054 1.00 49.47 182 SER A CA 1
ATOM 1358 C C . SER A 1 182 ? 0.498 -2.575 21.469 1.00 49.47 182 SER A C 1
ATOM 1360 O O . SER A 1 182 ? 0.624 -3.674 22.006 1.00 49.47 182 SER A O 1
ATOM 1362 N N . MET A 1 183 ? -0.270 -2.404 20.385 1.00 45.88 183 MET A N 1
ATOM 1363 C CA . MET A 1 183 ? -1.164 -3.421 19.815 1.00 45.88 183 MET A CA 1
ATOM 1364 C C . MET A 1 183 ? -0.874 -3.795 18.353 1.00 45.88 183 MET A C 1
ATOM 1366 O O . MET A 1 183 ? -1.502 -4.724 17.838 1.00 45.88 183 MET A O 1
ATOM 1370 N N . LEU A 1 184 ? 0.049 -3.118 17.666 1.00 46.59 184 LEU A N 1
ATOM 1371 C CA . LEU A 1 184 ? 0.425 -3.458 16.290 1.00 46.59 184 LEU A CA 1
ATOM 1372 C C . LEU A 1 184 ? 1.647 -4.396 16.265 1.00 46.59 184 LEU A C 1
ATOM 1374 O O . LEU A 1 184 ? 2.620 -4.141 16.976 1.00 46.59 184 LEU A O 1
ATOM 1378 N N . PRO A 1 185 ? 1.647 -5.469 15.445 1.00 41.22 185 PRO A N 1
ATOM 1379 C CA . PRO A 1 185 ? 2.875 -6.202 15.162 1.00 41.22 185 PRO A CA 1
ATOM 1380 C C . PRO A 1 185 ? 3.862 -5.269 14.451 1.00 41.22 185 PRO A C 1
ATOM 1382 O O . PRO A 1 185 ? 3.476 -4.500 13.567 1.00 41.22 185 PRO A O 1
ATOM 1385 N N . LYS A 1 186 ? 5.131 -5.322 14.866 1.00 43.94 186 LYS A N 1
ATOM 1386 C CA . LYS A 1 186 ? 6.204 -4.547 14.237 1.00 43.94 186 LYS A CA 1
ATOM 1387 C C . LYS A 1 186 ? 6.359 -5.007 12.785 1.00 43.94 186 LYS A C 1
ATOM 1389 O O . LYS A 1 186 ? 6.507 -6.206 12.550 1.00 43.94 186 LYS A O 1
ATOM 1394 N N . LEU A 1 187 ? 6.266 -4.049 11.863 1.00 37.34 187 LEU A N 1
ATOM 1395 C CA . LEU A 1 187 ? 6.656 -4.203 10.460 1.00 37.34 187 LEU A CA 1
ATOM 1396 C C . LEU A 1 187 ? 8.171 -4.386 10.355 1.00 37.34 187 LEU A C 1
ATOM 1398 O O . LEU A 1 187 ? 8.887 -3.717 11.137 1.00 37.34 187 LEU A O 1
#

Radius of gyration: 41.16 Å; chains: 1; bounding box: 87×31×108 Å

Sequence (187 aa):
MNSISKILTFTALGSIALTGCSKKEEITEADVQAAADKAAQEAVAASEKKNDDKMAAMKAESDKKLADAKAEMEAKLAAETKLLKEQFTASNAALRKQYDSLKSKYDSVKSKLPEDIVSQVSSTLPDLANSLGNLESIANTFTPSTLEQLNELKTKYEKELAVAKGIADQILKMLGKGSLESMLPKL

Organism: NCBI:txid415221